Protein AF-A0A4R5M5H3-F1 (afdb_monomer)

pLDDT: mean 89.68, std 11.9, range [37.88, 98.69]

Nearest PDB structures (foldseek):
  1yle-assembly1_A  TM=4.299E-01  e=1.230E-03  Pseudomonas aeruginosa
  7ak8-assembly1_B  TM=5.454E-01  e=2.009E-02  Salmonella enterica subsp. enterica serovar Typhimurium
  3ryo-assembly2_G  TM=5.409E-01  e=3.301E-02  Mycobacterium tuberculosis
  8k0d-assembly1_A  TM=4.351E-01  e=3.693E+00  Henipavirus nipahense

Foldseek 3Di:
DACFDFPQAFQWFWFADPPDRDTDIFGKDKGFDDPVQLVLCVVQFLVCLQVQAFFDDPVDDLPDPDDPPDDLLRFDPCNVPRSNVVVVVLVVQCVVCVVDDSQQGKTKMFMFTDDPVDTHTFKIWIKRLFAQALQPLDRGTHIETEDIDGGRQVSCVVVVHTDTPCRRLSRLLVSQSVNCVPPVFRKYKYFARCRSGNVSVCCCCPVQVWDFAQDRNDASDPPGDDDGRRMTIDGRVSRVVSNVVRNVRSDDPPD

Secondary structure (DSSP, 8-state):
----S-SS---EEEEE-SSSS-EEEEEEEEEEPPHHHHH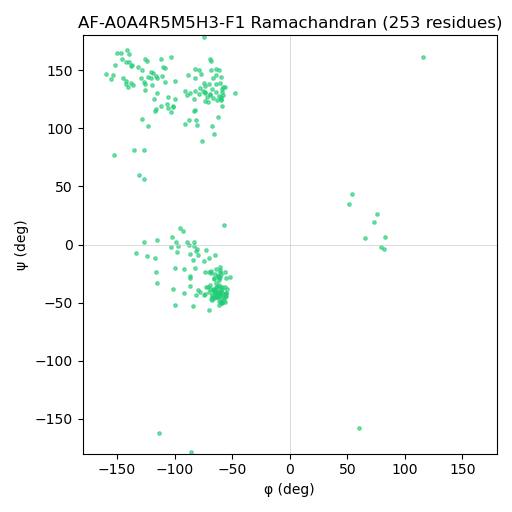HIIIIIHHHHHHH-BPPPTTS-TT-S--TT--GGGB-TTTT--HHHHHHHHHHHHHT-TT--GGGS-EEEEEEE--TT--EEEEEEEEEEEEEPSSSSSS-EEEEEEEEEE--HHHHHHTT---BS-HHHHHHHHHHHHHHHHHS---EEEE--GGGHHHHHHIIIIIS-PEEESS--S-SBTTBPPPTTSEEEE-HHHHHHHHHTTGGGTS----

Sequence (255 aa):
MLLNKLKRPLKSLPSYGSQDSRTGSCLINIRQMASADVRYWNRHVQPLIKALYDEWPASVPVDWLHPAGIDLGAIRADVGWDWERIFLLAKCHNYLRPLSSAREQAHAWCLELSSTSGGIPIGLLTAVPAYGSPVQGDRSKMGFVWYLADAPAEFYVTMRLDPVAGVARALIDTAIQMRLDLDNDASVFLHADPKGGRKLIEFYGERCGMTRIRNPKRYISPCRRPMPGEYFYMDDQAGRRFCATHDDRRLVWES

Organism: NCBI:txid2528715

Solvent-accessible surface area (backbone atoms only — not comparable to full-atom values): 14072 Å² total; per-residue (Å²): 122,79,87,75,68,69,93,81,50,59,37,44,38,47,22,45,51,94,84,51,97,55,72,45,73,40,53,36,45,71,42,66,55,48,77,66,54,33,52,48,37,60,69,64,45,47,54,52,41,55,73,69,34,41,58,38,58,90,89,53,68,52,85,56,92,75,63,85,94,64,61,72,85,38,40,32,54,66,46,83,64,53,53,60,58,54,52,47,50,37,51,48,56,34,65,78,37,77,87,53,52,66,46,54,29,52,47,46,36,28,34,21,40,64,49,97,92,50,68,45,78,42,28,44,34,34,31,21,35,41,32,66,35,22,76,79,65,57,88,53,59,27,15,34,45,75,46,74,49,49,62,56,71,66,51,26,59,75,69,74,44,63,44,69,50,61,49,60,58,51,50,52,40,50,48,30,50,52,13,35,75,70,69,74,40,23,27,31,32,36,67,49,56,68,34,22,29,48,60,43,54,48,44,42,36,69,74,59,62,26,50,70,37,61,76,62,67,39,58,59,43,100,89,38,76,67,59,64,61,34,29,36,33,30,52,43,69,53,30,49,55,50,46,56,79,47,50,83,29,44,57,80,82,88,124

Mean predicted aligned error: 5.23 Å

Radius of gyration: 17.9 Å; Cα contacts (8 Å, |Δi|>4): 475; chains: 1; bounding box: 50×53×42 Å

Structure (mmCIF, N/CA/C/O backbone):
data_AF-A0A4R5M5H3-F1
#
_entry.id   AF-A0A4R5M5H3-F1
#
loop_
_atom_site.group_PDB
_atom_site.id
_atom_site.type_symbol
_atom_site.label_atom_id
_atom_site.label_alt_id
_atom_site.label_comp_id
_atom_site.label_asym_id
_atom_site.label_entity_id
_atom_site.label_seq_id
_atom_site.pdbx_PDB_ins_code
_atom_site.Cartn_x
_atom_site.Cartn_y
_atom_site.Cartn_z
_atom_site.occupancy
_atom_site.B_iso_or_equiv
_atom_site.auth_seq_id
_atom_site.auth_comp_id
_atom_site.auth_asym_id
_atom_site.auth_atom_id
_atom_site.pdbx_PDB_model_num
ATOM 1 N N . MET A 1 1 ? -19.306 12.046 7.976 1.00 51.03 1 MET A N 1
ATOM 2 C CA . MET A 1 1 ? -18.343 12.854 7.200 1.00 51.03 1 MET A CA 1
ATOM 3 C C . MET A 1 1 ? -17.393 11.883 6.516 1.00 51.03 1 MET A C 1
ATOM 5 O O . MET A 1 1 ? -16.808 11.068 7.217 1.00 51.03 1 MET A O 1
ATOM 9 N N . LEU A 1 2 ? -17.333 11.870 5.182 1.00 62.19 2 LEU A N 1
ATOM 10 C CA . LEU A 1 2 ? -16.384 11.023 4.450 1.00 62.19 2 LEU A CA 1
ATOM 11 C C . LEU A 1 2 ? -14.978 11.617 4.594 1.00 62.19 2 LEU A C 1
ATOM 13 O O . LEU A 1 2 ? -14.813 12.837 4.523 1.00 62.19 2 LEU A O 1
ATOM 17 N N . LEU A 1 3 ? -13.980 10.768 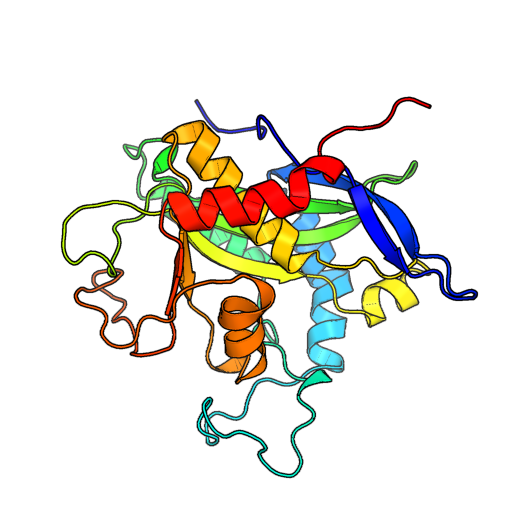4.842 1.00 78.62 3 LEU A N 1
ATOM 18 C CA . LEU A 1 3 ? -12.590 11.202 4.937 1.00 78.62 3 LEU A CA 1
ATOM 19 C C . LEU A 1 3 ? -12.056 11.465 3.525 1.00 78.62 3 LEU A C 1
ATOM 21 O O . LEU A 1 3 ? -11.516 10.584 2.866 1.00 78.62 3 LEU A O 1
ATOM 25 N N . ASN A 1 4 ? -12.224 12.697 3.056 1.00 83.81 4 ASN A N 1
ATOM 26 C CA . ASN A 1 4 ? -11.842 13.074 1.694 1.00 83.81 4 ASN A CA 1
ATOM 27 C C . ASN A 1 4 ? -10.355 13.449 1.569 1.00 83.81 4 ASN A C 1
ATOM 29 O O . ASN A 1 4 ? -9.841 13.571 0.459 1.00 83.81 4 ASN A O 1
ATOM 33 N N . LYS A 1 5 ? -9.662 13.655 2.697 1.00 92.00 5 LYS A N 1
ATOM 34 C CA . LYS A 1 5 ? -8.256 14.070 2.757 1.00 92.00 5 LYS A CA 1
ATOM 35 C C . LYS A 1 5 ? -7.631 13.637 4.084 1.00 92.00 5 LYS A C 1
ATOM 37 O O . LYS A 1 5 ? -8.291 13.724 5.115 1.00 92.00 5 LYS A O 1
ATOM 42 N N . LEU A 1 6 ? -6.367 13.219 4.046 1.00 94.19 6 LEU A N 1
ATOM 43 C CA . LEU A 1 6 ? -5.565 12.962 5.247 1.00 94.19 6 LEU A CA 1
ATOM 44 C C . LEU A 1 6 ? -5.081 14.273 5.881 1.00 94.19 6 LEU A C 1
ATOM 46 O O . LEU A 1 6 ? -4.759 15.223 5.161 1.00 94.19 6 LEU A O 1
ATOM 50 N N . LYS A 1 7 ? -4.956 14.322 7.211 1.00 94.94 7 LYS A N 1
ATOM 51 C CA . LYS A 1 7 ? -4.405 15.493 7.919 1.00 94.94 7 LYS A CA 1
ATOM 52 C C . LYS A 1 7 ? -2.893 15.617 7.734 1.00 94.94 7 LYS A C 1
ATOM 54 O O . LYS A 1 7 ? -2.390 16.728 7.596 1.00 94.94 7 LYS A O 1
ATOM 59 N N . ARG A 1 8 ? -2.172 14.490 7.700 1.00 95.06 8 ARG A N 1
ATOM 60 C CA . ARG A 1 8 ? -0.700 14.439 7.592 1.00 95.06 8 ARG A CA 1
ATOM 61 C C . ARG A 1 8 ? -0.212 13.555 6.424 1.00 95.06 8 ARG A C 1
ATOM 63 O O . ARG A 1 8 ? 0.542 12.611 6.656 1.00 95.06 8 ARG A O 1
ATOM 70 N N . PRO A 1 9 ? -0.622 13.808 5.165 1.00 96.12 9 PRO A N 1
ATOM 71 C CA . PRO A 1 9 ? -0.183 12.997 4.030 1.00 96.12 9 PRO A CA 1
ATOM 72 C C . PRO A 1 9 ? 1.311 13.195 3.755 1.00 96.12 9 PRO A C 1
ATOM 74 O O . PRO A 1 9 ? 1.845 14.286 3.965 1.00 96.12 9 PRO A O 1
ATOM 77 N N . LEU A 1 10 ? 1.967 12.161 3.226 1.00 96.44 10 LEU A N 1
ATOM 78 C CA . LEU A 1 10 ? 3.296 12.311 2.634 1.00 96.44 10 LEU A CA 1
ATOM 79 C C . LEU A 1 10 ? 3.234 13.231 1.414 1.00 96.44 10 LEU A C 1
ATOM 81 O O . LEU A 1 10 ? 2.237 13.252 0.688 1.00 96.44 10 LEU A O 1
ATOM 85 N N . LYS A 1 11 ? 4.303 14.003 1.218 1.00 96.06 11 LYS A N 1
ATOM 86 C CA . LYS A 1 11 ? 4.440 14.991 0.140 1.00 96.06 11 LYS A CA 1
ATOM 87 C C . LYS A 1 11 ? 5.555 14.653 -0.832 1.00 96.06 11 LYS A C 1
ATOM 89 O O . LYS A 1 11 ? 5.499 15.080 -1.982 1.00 96.06 11 LYS A O 1
ATOM 94 N N . SER A 1 12 ? 6.533 13.868 -0.396 1.00 96.12 12 SER A N 1
ATOM 95 C CA . SER A 1 12 ? 7.627 13.426 -1.247 1.00 96.12 12 SER A CA 1
ATOM 96 C C . SER A 1 12 ? 8.052 11.989 -0.962 1.00 96.12 12 SER A C 1
ATOM 98 O O . SER A 1 12 ? 7.837 11.448 0.127 1.00 96.12 12 SER A O 1
ATOM 100 N N . LEU A 1 13 ? 8.669 11.361 -1.961 1.00 95.94 13 LEU A N 1
ATOM 101 C CA . LEU A 1 13 ? 9.354 10.077 -1.830 1.00 95.94 13 LEU A CA 1
ATOM 102 C C . LEU A 1 13 ? 10.746 10.144 -2.462 1.00 95.94 13 LEU A C 1
ATOM 104 O O . LEU A 1 13 ? 10.951 10.932 -3.386 1.00 95.94 13 LEU A O 1
ATOM 108 N N . PRO A 1 14 ? 11.707 9.328 -1.993 1.00 94.38 14 PRO A N 1
ATOM 109 C CA . PRO A 1 14 ? 13.007 9.228 -2.638 1.00 94.38 14 PRO A CA 1
ATOM 110 C C . PRO A 1 14 ? 12.851 8.740 -4.077 1.00 94.38 14 PRO A C 1
ATOM 112 O O . PRO A 1 14 ? 12.080 7.813 -4.336 1.00 94.38 14 PRO A O 1
ATOM 115 N N . SER A 1 15 ? 13.611 9.336 -4.984 1.00 93.38 15 SER A N 1
ATOM 116 C CA . SER A 1 15 ? 13.770 8.870 -6.358 1.00 93.38 15 SER A CA 1
ATOM 117 C C . SER A 1 15 ? 15.233 8.530 -6.627 1.00 93.38 15 SER A C 1
ATOM 119 O O . SER A 1 15 ? 16.145 9.130 -6.050 1.00 93.38 15 SER A O 1
ATOM 121 N N . TYR A 1 16 ? 15.466 7.544 -7.487 1.00 86.88 16 TYR A N 1
ATOM 122 C CA . TYR A 1 16 ? 16.808 7.171 -7.929 1.00 86.88 16 TYR A CA 1
ATOM 123 C C . TYR A 1 16 ? 17.006 7.660 -9.361 1.00 86.88 16 TYR A C 1
ATOM 125 O O . TYR A 1 16 ? 16.275 7.236 -10.250 1.00 86.88 16 TYR A O 1
ATOM 133 N N . GLY A 1 17 ? 17.968 8.559 -9.581 1.00 74.69 17 GLY A N 1
ATOM 134 C CA . GLY A 1 17 ? 18.296 9.032 -10.924 1.00 74.69 17 GLY A CA 1
ATOM 135 C C . GLY A 1 17 ? 18.885 7.913 -11.786 1.00 74.69 17 GLY A C 1
ATOM 136 O O . GLY A 1 17 ? 19.651 7.081 -11.302 1.00 74.69 17 GLY A O 1
ATOM 137 N N . SER A 1 18 ? 18.546 7.906 -13.075 1.00 59.81 18 SER A N 1
ATOM 138 C CA . SER A 1 18 ? 19.020 6.892 -14.032 1.00 59.81 18 SER A CA 1
ATOM 139 C C . SER A 1 18 ? 20.514 6.972 -14.391 1.00 59.81 18 SER A C 1
ATOM 141 O O . SER A 1 18 ? 21.024 6.028 -14.993 1.00 59.81 18 SER A O 1
ATOM 143 N N . GLN A 1 19 ? 21.229 8.051 -14.036 1.00 53.53 19 GLN A N 1
ATOM 144 C CA . GLN A 1 19 ? 22.589 8.291 -14.548 1.00 53.53 19 GLN A CA 1
ATOM 145 C C . GLN A 1 19 ? 23.674 8.704 -13.548 1.00 53.53 19 GLN A C 1
ATOM 147 O O . GLN A 1 19 ? 24.833 8.710 -13.934 1.00 53.53 19 GLN A O 1
ATOM 152 N N . ASP A 1 20 ? 23.366 8.984 -12.286 1.00 48.81 20 ASP A N 1
ATOM 153 C CA . ASP A 1 20 ? 24.390 9.260 -11.274 1.00 48.81 20 ASP A CA 1
ATOM 154 C C . ASP A 1 20 ? 23.792 9.039 -9.886 1.00 48.81 20 ASP A C 1
ATOM 156 O O . ASP A 1 20 ? 22.613 9.298 -9.658 1.00 48.81 20 ASP A O 1
ATOM 160 N N . SER A 1 21 ? 24.612 8.578 -8.948 1.00 52.97 21 SER A N 1
ATOM 161 C CA . SER A 1 21 ? 24.313 8.151 -7.570 1.00 52.97 21 SER A CA 1
ATOM 162 C C . SER A 1 21 ? 23.634 9.180 -6.641 1.00 52.97 21 SER A C 1
ATOM 164 O O . SER A 1 21 ? 23.610 8.999 -5.422 1.00 52.97 21 SER A O 1
ATOM 166 N N . ARG A 1 22 ? 23.050 10.259 -7.172 1.00 54.59 22 ARG A N 1
ATOM 167 C CA . ARG A 1 22 ? 22.245 11.214 -6.409 1.00 54.59 22 ARG A CA 1
ATOM 168 C C . ARG A 1 22 ? 20.828 10.675 -6.224 1.00 54.59 22 ARG A C 1
ATOM 170 O O . ARG A 1 22 ? 20.009 10.676 -7.138 1.00 54.59 22 ARG A O 1
ATOM 177 N N . THR A 1 23 ? 20.529 10.257 -4.998 1.00 70.50 23 THR A N 1
ATOM 178 C CA . THR A 1 23 ? 19.155 10.101 -4.510 1.00 70.50 23 THR A CA 1
ATOM 179 C C . THR A 1 23 ? 18.459 11.458 -4.524 1.00 70.50 23 THR A C 1
ATOM 181 O O . THR A 1 23 ? 18.804 12.340 -3.735 1.00 70.50 23 THR A O 1
ATOM 184 N N . GLY A 1 24 ? 17.503 11.624 -5.434 1.00 86.62 24 GLY A N 1
ATOM 185 C CA . GLY A 1 24 ? 16.608 12.772 -5.473 1.00 86.62 24 GLY A CA 1
ATOM 186 C C . GLY A 1 24 ? 15.391 12.571 -4.571 1.00 86.62 24 GLY A C 1
ATOM 187 O O . GLY A 1 24 ? 15.229 11.543 -3.907 1.00 86.62 24 GLY A O 1
ATOM 188 N N . SER A 1 25 ? 14.504 13.562 -4.562 1.00 91.12 25 SER A N 1
ATOM 189 C CA . SER A 1 25 ? 13.135 13.384 -4.085 1.00 91.12 25 SER A CA 1
ATOM 190 C C . SER A 1 25 ? 12.162 13.773 -5.190 1.00 91.12 25 SER A C 1
ATOM 192 O O . SER A 1 25 ? 12.419 14.688 -5.970 1.00 91.12 25 SER A O 1
ATOM 194 N N . CYS A 1 26 ? 11.049 13.056 -5.272 1.00 92.75 26 CYS A N 1
ATOM 195 C CA . CYS A 1 26 ? 9.940 13.374 -6.158 1.00 92.75 26 CYS A CA 1
ATOM 196 C C . CYS A 1 26 ? 8.746 13.827 -5.324 1.00 92.75 26 CYS A C 1
ATOM 198 O O . CYS A 1 26 ? 8.520 13.324 -4.218 1.00 92.75 26 CYS A O 1
ATOM 200 N N . LEU A 1 27 ? 7.980 14.778 -5.852 1.00 95.31 27 LEU A N 1
ATOM 201 C CA . LEU A 1 27 ? 6.724 15.189 -5.242 1.00 95.31 27 LEU A CA 1
ATOM 202 C C . LEU A 1 27 ? 5.645 14.158 -5.556 1.00 95.31 27 LEU A C 1
ATOM 204 O O . LEU A 1 27 ? 5.486 13.726 -6.699 1.00 95.31 27 LEU A O 1
ATOM 208 N N . ILE A 1 28 ? 4.882 13.805 -4.531 1.00 96.38 28 ILE A N 1
ATOM 209 C CA . ILE A 1 28 ? 3.758 12.885 -4.643 1.00 96.38 28 ILE A CA 1
ATOM 210 C C . ILE A 1 28 ? 2.484 13.537 -4.125 1.00 96.38 28 ILE A C 1
ATOM 212 O O . ILE A 1 28 ? 2.513 14.459 -3.304 1.00 96.38 28 ILE A O 1
ATOM 216 N N . ASN A 1 29 ? 1.352 13.016 -4.571 1.00 96.12 29 ASN A N 1
ATOM 217 C CA . ASN A 1 29 ? 0.051 13.352 -4.028 1.00 96.12 29 ASN A CA 1
ATOM 218 C C . ASN A 1 29 ? -0.678 12.076 -3.599 1.00 96.12 29 ASN A C 1
ATOM 220 O O . ASN A 1 29 ? -0.635 11.054 -4.279 1.00 96.12 29 ASN A O 1
ATOM 224 N N . ILE A 1 30 ? -1.340 12.139 -2.444 1.00 96.81 30 ILE A N 1
ATOM 225 C CA . ILE A 1 30 ? -2.153 11.046 -1.910 1.00 96.81 30 ILE A CA 1
ATOM 226 C C . ILE A 1 30 ? -3.587 11.543 -1.851 1.00 96.81 30 ILE A C 1
ATOM 228 O O . ILE A 1 30 ? -3.903 12.489 -1.122 1.00 96.81 30 ILE A O 1
ATOM 232 N N . ARG A 1 31 ? -4.461 10.898 -2.617 1.00 96.06 31 ARG A N 1
ATOM 233 C CA . ARG A 1 31 ? -5.866 11.287 -2.742 1.00 96.06 31 ARG A CA 1
ATOM 234 C C . ARG A 1 31 ? -6.773 10.072 -2.818 1.00 96.06 31 ARG A C 1
ATOM 236 O O . ARG A 1 31 ? -6.315 8.951 -3.025 1.00 96.06 31 ARG A O 1
ATOM 243 N N . GLN A 1 32 ? -8.072 10.303 -2.663 1.00 96.62 32 GLN A N 1
ATOM 244 C CA . GLN A 1 32 ? -9.064 9.262 -2.904 1.00 96.62 32 GLN A CA 1
ATOM 245 C C . GLN A 1 32 ? -8.934 8.739 -4.340 1.00 96.62 32 GLN A C 1
ATOM 247 O O . GLN A 1 32 ? -8.774 9.508 -5.295 1.00 96.62 32 GLN A O 1
ATOM 252 N N . MET A 1 33 ? -8.977 7.418 -4.463 1.00 97.25 33 MET A N 1
ATOM 253 C CA . MET A 1 33 ? -8.893 6.708 -5.728 1.00 97.25 33 MET A CA 1
ATOM 254 C C . MET A 1 33 ? -10.166 6.954 -6.540 1.00 97.25 33 MET A C 1
ATOM 256 O O . MET A 1 33 ? -11.287 6.780 -6.056 1.00 97.25 33 MET A O 1
ATOM 260 N N . ALA A 1 34 ? -9.992 7.340 -7.795 1.00 96.38 34 ALA A N 1
ATOM 261 C CA . ALA A 1 34 ? -11.051 7.528 -8.767 1.00 96.38 34 ALA A CA 1
ATOM 262 C C . ALA A 1 34 ? -11.101 6.355 -9.755 1.00 96.38 34 ALA A C 1
ATOM 264 O O . ALA A 1 34 ? -10.120 5.646 -9.974 1.00 96.38 34 ALA A O 1
ATOM 265 N N . SER A 1 35 ? -12.232 6.197 -10.451 1.00 9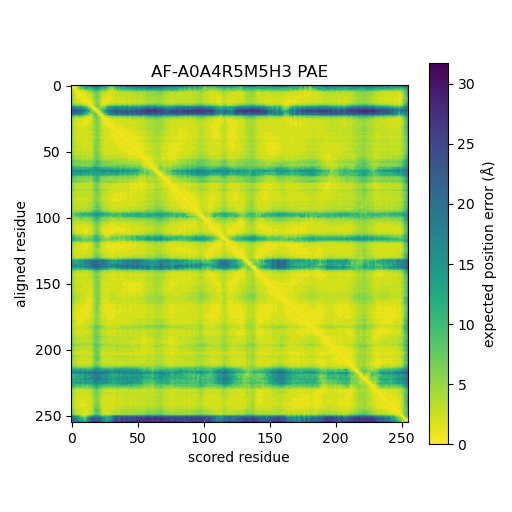7.31 35 SER A N 1
ATOM 266 C CA . SER A 1 35 ? -12.360 5.171 -11.498 1.00 97.31 35 SER A CA 1
ATOM 267 C C . SER A 1 35 ? -11.352 5.352 -12.648 1.00 97.31 35 SER A C 1
ATOM 269 O O . SER A 1 35 ? -11.060 4.402 -13.366 1.00 97.31 35 SER A O 1
ATOM 271 N N . ALA A 1 36 ? -10.838 6.568 -12.861 1.00 97.38 36 ALA A N 1
ATOM 272 C CA . ALA A 1 36 ? -9.798 6.822 -13.855 1.00 97.38 36 ALA A CA 1
ATOM 273 C C . ALA A 1 36 ? -8.447 6.206 -13.454 1.00 97.38 36 ALA A C 1
ATOM 275 O O . ALA A 1 36 ? -7.754 5.696 -14.329 1.00 97.38 36 ALA A O 1
ATOM 276 N N . ASP A 1 37 ? -8.123 6.174 -12.156 1.00 97.81 37 ASP A N 1
ATOM 277 C CA . ASP A 1 37 ? -6.860 5.625 -11.645 1.00 97.81 37 ASP A CA 1
ATOM 278 C C . ASP A 1 37 ? -6.798 4.112 -11.852 1.00 97.81 37 ASP A C 1
ATOM 280 O O . ASP A 1 37 ? -5.813 3.591 -12.365 1.00 97.81 37 ASP A O 1
ATOM 284 N N . VAL A 1 38 ? -7.886 3.405 -11.529 1.00 97.62 38 VAL A N 1
ATOM 285 C CA . VAL A 1 38 ? -7.958 1.945 -11.712 1.00 97.62 38 VAL A CA 1
ATOM 286 C C . VAL A 1 38 ? -7.931 1.552 -13.185 1.00 97.62 38 VAL A C 1
ATOM 288 O O . VAL A 1 38 ? -7.252 0.596 -13.544 1.00 97.62 38 VAL A O 1
ATOM 291 N N . ARG A 1 39 ? -8.590 2.325 -14.061 1.00 97.94 39 ARG A N 1
ATOM 292 C CA . ARG A 1 39 ? -8.518 2.110 -15.514 1.00 97.94 39 ARG A CA 1
ATOM 293 C C . ARG A 1 39 ? -7.119 2.373 -16.052 1.00 97.94 39 ARG A C 1
ATOM 295 O O . ARG A 1 39 ? -6.654 1.633 -16.914 1.00 97.94 39 ARG A O 1
ATOM 302 N N . TYR A 1 40 ? -6.457 3.421 -15.561 1.00 97.62 40 TYR A N 1
ATOM 303 C CA . TYR A 1 40 ? -5.069 3.706 -15.909 1.00 97.62 40 TYR A CA 1
ATOM 304 C C . TYR A 1 40 ? -4.172 2.534 -15.499 1.00 97.62 40 TYR A C 1
ATOM 306 O O . TYR A 1 40 ? -3.445 1.996 -16.332 1.00 97.62 40 TYR A O 1
ATOM 314 N N . TRP A 1 41 ? -4.291 2.072 -14.253 1.00 98.12 41 TRP A N 1
ATOM 315 C 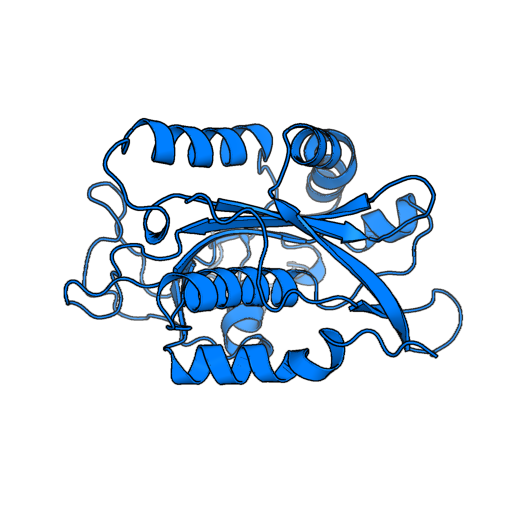CA . TRP A 1 41 ? -3.517 0.949 -13.734 1.00 98.12 41 TRP A CA 1
ATOM 316 C C . TRP A 1 41 ? -3.739 -0.334 -14.535 1.00 98.12 41 TRP A C 1
ATOM 318 O O . TRP A 1 41 ? -2.778 -0.949 -14.994 1.00 98.12 41 TRP A O 1
ATOM 328 N N . ASN A 1 42 ? -4.997 -0.709 -14.776 1.00 97.12 42 ASN A N 1
ATOM 329 C CA . ASN A 1 42 ? -5.348 -1.899 -15.550 1.00 97.12 42 ASN A CA 1
ATOM 330 C C . ASN A 1 42 ? -4.844 -1.835 -17.003 1.00 97.12 42 ASN A C 1
ATOM 332 O O . ASN A 1 42 ? -4.567 -2.878 -17.593 1.00 97.12 42 ASN A O 1
ATOM 336 N N . ARG A 1 43 ? -4.711 -0.634 -17.582 1.00 97.38 43 ARG A N 1
ATOM 337 C CA . ARG A 1 43 ? -4.235 -0.443 -18.959 1.00 97.38 43 ARG A CA 1
ATOM 338 C C . ARG A 1 43 ? -2.713 -0.365 -19.076 1.00 97.38 43 ARG A C 1
ATOM 340 O O . ARG A 1 43 ? -2.179 -0.823 -20.079 1.00 97.38 43 ARG A O 1
ATOM 347 N N . HIS A 1 44 ? -2.030 0.231 -18.102 1.00 97.50 44 HIS A N 1
ATOM 348 C CA . HIS A 1 44 ? -0.610 0.584 -18.231 1.00 97.50 44 HIS A CA 1
ATOM 349 C C . HIS A 1 44 ? 0.309 -0.171 -17.268 1.00 97.50 44 HIS A C 1
ATOM 351 O O . HIS A 1 44 ? 1.437 -0.481 -17.635 1.00 97.50 44 HIS A O 1
ATOM 357 N N . VAL A 1 45 ? -0.156 -0.491 -16.060 1.00 98.25 45 VAL A N 1
ATOM 358 C CA . VAL A 1 45 ? 0.674 -1.103 -15.009 1.00 98.25 45 VAL A CA 1
ATOM 359 C C . VAL A 1 45 ? 0.447 -2.611 -14.936 1.00 98.25 45 VAL A C 1
ATOM 361 O O . VAL A 1 45 ? 1.390 -3.393 -15.029 1.00 98.25 45 VAL A O 1
ATOM 364 N N . GLN A 1 46 ? -0.810 -3.044 -14.826 1.00 98.19 46 GLN A N 1
ATOM 365 C CA . GLN A 1 46 ? -1.153 -4.458 -14.678 1.00 98.19 46 GLN A CA 1
ATOM 366 C C . GLN A 1 46 ? -0.658 -5.345 -15.838 1.00 98.19 46 GLN A C 1
ATOM 368 O O . GLN A 1 46 ? -0.255 -6.477 -15.560 1.00 98.19 46 GLN A O 1
ATOM 373 N N . PRO A 1 47 ? -0.648 -4.898 -17.114 1.00 98.12 47 PRO A N 1
ATOM 374 C CA . PRO A 1 47 ? -0.082 -5.693 -18.201 1.00 98.12 47 PRO A CA 1
ATOM 375 C C . PRO A 1 47 ? 1.423 -5.927 -18.049 1.00 98.12 47 PRO A C 1
ATOM 377 O O . PRO A 1 47 ? 1.876 -7.031 -18.327 1.00 98.12 47 PRO A O 1
ATOM 380 N N . LEU A 1 48 ? 2.177 -4.939 -17.550 1.00 98.06 48 LEU A N 1
ATOM 381 C CA . LEU A 1 48 ? 3.606 -5.102 -17.258 1.00 98.06 48 LEU A CA 1
ATOM 382 C C . LEU A 1 48 ? 3.815 -6.126 -16.140 1.00 98.06 48 LEU A C 1
ATOM 384 O O . LEU A 1 48 ? 4.623 -7.034 -16.296 1.00 98.06 48 LEU A O 1
ATOM 388 N N . ILE A 1 49 ? 3.032 -6.035 -15.057 1.00 98.19 49 ILE A N 1
ATOM 389 C CA . ILE A 1 49 ? 3.081 -7.013 -13.959 1.00 98.19 49 ILE A CA 1
ATOM 390 C C . ILE A 1 49 ? 2.813 -8.427 -14.493 1.00 98.19 49 ILE A C 1
ATOM 392 O O . ILE A 1 49 ? 3.578 -9.339 -14.218 1.00 98.19 49 ILE A O 1
ATOM 396 N N . LYS A 1 50 ? 1.765 -8.606 -15.305 1.00 97.75 50 LYS A N 1
ATOM 397 C CA . LYS A 1 50 ? 1.406 -9.914 -15.881 1.00 97.75 50 LYS A CA 1
ATOM 398 C C . LYS A 1 50 ? 2.441 -10.467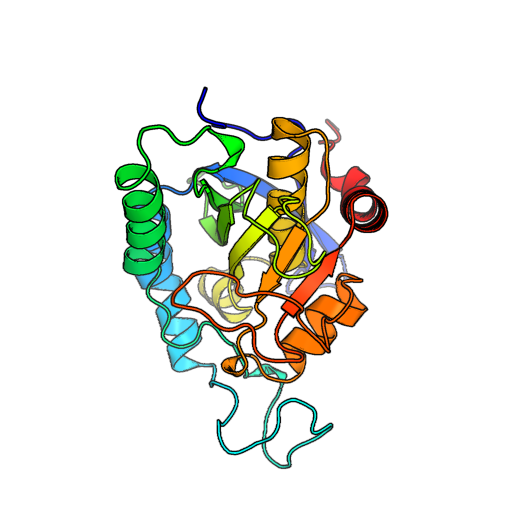 -16.862 1.00 97.75 50 LYS A C 1
ATOM 400 O O . LYS A 1 50 ? 2.493 -11.675 -17.040 1.00 97.75 50 LYS A O 1
ATOM 405 N N . ALA A 1 51 ? 3.179 -9.601 -17.551 1.00 97.69 51 ALA A N 1
ATOM 406 C CA . ALA A 1 51 ? 4.143 -10.013 -18.565 1.00 97.69 51 ALA A CA 1
ATOM 407 C C . ALA A 1 51 ? 5.524 -10.345 -17.984 1.00 97.69 51 ALA A C 1
ATOM 409 O O . ALA A 1 51 ? 6.260 -11.108 -18.601 1.00 97.69 51 ALA A O 1
ATOM 410 N N . LEU A 1 52 ? 5.887 -9.738 -16.850 1.00 97.31 52 LEU A N 1
ATOM 411 C CA . LEU A 1 52 ? 7.259 -9.752 -16.328 1.00 97.31 52 LEU A CA 1
ATOM 412 C C . LEU A 1 52 ? 7.409 -10.444 -14.971 1.00 97.31 52 LEU A C 1
ATOM 414 O O . LEU A 1 52 ? 8.535 -10.661 -14.535 1.00 97.31 52 LEU A O 1
ATOM 418 N N . TYR A 1 53 ? 6.304 -10.746 -14.292 1.00 97.62 53 TYR A N 1
ATOM 419 C CA . TYR A 1 53 ? 6.320 -11.294 -12.942 1.00 97.62 53 TYR A CA 1
ATOM 420 C C . TYR A 1 53 ? 5.462 -12.550 -12.841 1.00 97.62 53 TYR A C 1
ATOM 422 O O . TYR A 1 53 ? 4.424 -12.671 -13.494 1.00 97.62 53 TYR A O 1
ATOM 430 N N . ASP A 1 54 ? 5.873 -13.427 -11.934 1.00 96.62 54 ASP A N 1
ATOM 431 C CA . ASP A 1 54 ? 5.203 -14.675 -11.608 1.00 96.62 54 ASP A CA 1
ATOM 432 C C . ASP A 1 54 ? 4.601 -14.638 -10.196 1.00 96.62 54 ASP A C 1
ATOM 434 O O . ASP A 1 54 ? 4.990 -13.855 -9.320 1.00 96.62 54 ASP A O 1
ATOM 438 N N . GLU A 1 55 ? 3.631 -15.520 -9.963 1.00 96.12 55 GLU A N 1
ATOM 439 C CA . GLU A 1 55 ? 3.156 -15.832 -8.617 1.00 96.12 55 GLU A CA 1
ATOM 440 C C . GLU A 1 55 ? 4.083 -16.860 -7.960 1.00 96.12 55 GLU A C 1
ATOM 442 O O . GLU A 1 55 ? 4.653 -17.733 -8.617 1.00 96.12 55 GLU A O 1
ATOM 447 N N . TRP A 1 56 ? 4.186 -16.812 -6.634 1.00 94.25 56 TRP A N 1
ATOM 448 C CA . TRP A 1 56 ? 4.853 -17.857 -5.871 1.00 94.25 56 TRP A CA 1
ATOM 449 C C . TRP A 1 56 ? 4.187 -19.220 -6.132 1.00 94.25 56 TRP A C 1
ATOM 451 O O . TRP A 1 56 ? 2.966 -19.338 -5.964 1.00 94.25 56 TRP A O 1
ATOM 461 N N . PRO A 1 57 ? 4.951 -20.267 -6.495 1.00 92.56 57 PRO A N 1
ATOM 462 C CA . PRO A 1 57 ? 4.369 -21.564 -6.805 1.00 92.56 57 PRO A CA 1
ATOM 463 C C . PRO A 1 57 ? 3.635 -22.159 -5.601 1.00 92.56 57 PRO A C 1
ATOM 465 O O . PRO A 1 57 ? 4.210 -22.327 -4.525 1.00 92.56 57 PRO A O 1
ATOM 468 N N . ALA A 1 58 ? 2.378 -22.562 -5.795 1.00 89.88 58 ALA A N 1
ATOM 469 C CA . ALA A 1 58 ? 1.547 -23.127 -4.727 1.00 89.88 58 ALA A CA 1
ATOM 470 C C . ALA A 1 58 ? 2.121 -24.420 -4.111 1.00 89.88 58 ALA A C 1
ATOM 472 O O . ALA A 1 58 ? 1.786 -24.774 -2.983 1.00 89.88 58 ALA A O 1
ATOM 473 N N . SER A 1 59 ? 2.988 -25.128 -4.841 1.00 89.12 59 SER A N 1
ATOM 474 C CA . SER A 1 59 ? 3.665 -26.345 -4.381 1.00 89.12 59 SER A CA 1
ATOM 475 C C . SER A 1 59 ? 4.871 -26.084 -3.474 1.00 89.12 59 SER A C 1
ATOM 477 O O . SER A 1 59 ? 5.430 -27.031 -2.925 1.00 89.12 59 SER A O 1
ATOM 479 N N . VAL A 1 60 ? 5.308 -24.830 -3.334 1.00 86.94 60 VAL A N 1
ATOM 480 C CA . VAL A 1 60 ? 6.515 -24.459 -2.591 1.00 86.94 60 VAL A CA 1
ATOM 481 C C . VAL A 1 60 ? 6.104 -23.792 -1.275 1.00 86.94 60 VAL A C 1
ATOM 483 O O . VAL A 1 60 ? 5.440 -22.755 -1.299 1.00 86.94 60 VAL A O 1
ATOM 486 N N . PRO A 1 61 ? 6.499 -24.325 -0.104 1.00 86.94 61 PRO A N 1
ATOM 487 C CA . PRO A 1 61 ? 6.219 -23.672 1.171 1.00 86.94 61 PRO A CA 1
ATOM 488 C C . PRO A 1 61 ? 6.823 -22.265 1.235 1.00 86.94 61 PRO A C 1
ATOM 490 O O . PRO A 1 61 ? 8.008 -22.080 0.964 1.00 86.94 61 PRO A O 1
ATOM 493 N N . VAL A 1 62 ? 6.023 -21.278 1.646 1.00 84.00 62 VAL A N 1
ATOM 494 C CA . VAL A 1 62 ? 6.424 -19.857 1.691 1.00 84.00 62 VAL A CA 1
ATOM 495 C C . VAL A 1 62 ? 7.617 -19.608 2.631 1.00 84.00 62 VAL A C 1
ATOM 497 O O . VAL A 1 62 ? 8.410 -18.697 2.408 1.00 84.00 62 VAL A O 1
ATOM 500 N N . ASP A 1 63 ? 7.786 -20.432 3.668 1.00 80.12 63 ASP A N 1
ATOM 501 C CA . ASP A 1 63 ? 8.884 -20.295 4.633 1.00 80.12 63 ASP A CA 1
ATOM 502 C C . ASP A 1 63 ? 10.224 -20.884 4.135 1.00 80.12 63 ASP A C 1
ATOM 504 O O . ASP A 1 63 ? 11.247 -20.744 4.812 1.00 80.12 63 ASP A O 1
ATOM 508 N N . TRP A 1 64 ? 10.260 -21.520 2.956 1.00 80.56 64 TRP A N 1
ATOM 509 C CA . TRP A 1 64 ? 11.489 -22.103 2.416 1.00 80.56 64 TRP A CA 1
ATOM 510 C C . TRP A 1 64 ? 12.467 -21.006 1.969 1.00 80.56 64 TRP A C 1
ATOM 512 O O . TRP A 1 64 ? 12.128 -20.148 1.158 1.00 80.56 64 TRP A O 1
ATOM 522 N N . LEU A 1 65 ? 13.685 -21.015 2.530 1.00 72.75 65 LEU A N 1
ATOM 523 C CA . LEU A 1 65 ? 14.642 -19.909 2.401 1.00 72.75 65 LEU A CA 1
ATOM 524 C C . LEU A 1 65 ? 15.096 -19.635 0.957 1.00 72.75 65 LEU A C 1
ATOM 526 O O . LEU A 1 65 ? 15.216 -18.475 0.587 1.00 72.75 65 LEU A O 1
ATOM 530 N N . HIS A 1 66 ? 15.336 -20.674 0.152 1.00 73.12 66 HIS A N 1
ATOM 531 C CA . HIS A 1 66 ? 15.879 -20.545 -1.206 1.00 73.12 66 HIS A CA 1
ATOM 532 C C . HIS A 1 66 ? 15.440 -21.723 -2.089 1.00 73.12 66 HIS A C 1
ATOM 534 O O . HIS A 1 66 ? 16.219 -22.657 -2.300 1.00 73.12 66 HIS A O 1
ATOM 540 N N . PRO A 1 67 ? 14.194 -21.741 -2.585 1.00 78.88 67 PRO A N 1
ATOM 541 C CA . PRO A 1 67 ? 13.804 -22.726 -3.585 1.00 78.88 67 PRO A CA 1
ATOM 542 C C . PRO A 1 67 ? 14.638 -22.518 -4.856 1.00 78.88 67 PRO A C 1
ATOM 544 O O . PRO A 1 67 ? 14.697 -21.419 -5.410 1.00 78.88 67 PRO A O 1
ATOM 547 N N . ALA A 1 68 ? 15.324 -23.573 -5.294 1.00 82.75 68 ALA A N 1
ATOM 548 C CA . ALA A 1 68 ? 16.158 -23.524 -6.487 1.00 82.75 68 ALA A CA 1
ATOM 549 C C . ALA A 1 68 ? 15.320 -23.136 -7.717 1.00 82.75 68 ALA A C 1
ATOM 551 O O . ALA A 1 68 ? 14.239 -23.682 -7.932 1.00 82.75 68 ALA A O 1
ATOM 552 N N . GLY A 1 69 ? 15.835 -22.204 -8.522 1.00 83.50 69 GLY A N 1
ATOM 553 C CA . GLY A 1 69 ? 15.198 -21.778 -9.771 1.00 83.50 69 GLY A CA 1
ATOM 554 C C . GLY A 1 69 ? 14.085 -20.735 -9.630 1.00 83.50 69 GLY A C 1
ATOM 555 O O . GLY A 1 69 ? 13.459 -20.420 -10.636 1.00 83.50 69 GLY A O 1
ATOM 556 N N . ILE A 1 70 ? 13.839 -20.183 -8.435 1.00 86.25 70 ILE A N 1
ATOM 557 C CA . ILE A 1 70 ? 12.890 -19.074 -8.252 1.00 86.25 70 ILE A CA 1
ATOM 558 C C . ILE A 1 70 ? 13.648 -17.754 -8.126 1.00 86.25 70 ILE A C 1
ATOM 560 O O . ILE A 1 70 ? 14.404 -17.551 -7.174 1.00 86.25 70 ILE A O 1
ATOM 564 N N . ASP A 1 71 ? 13.401 -16.832 -9.055 1.00 88.38 71 ASP A N 1
ATOM 565 C CA . ASP A 1 71 ? 13.839 -15.445 -8.921 1.00 88.38 71 ASP A CA 1
ATOM 566 C C . ASP A 1 71 ? 12.872 -14.676 -8.011 1.00 88.38 71 ASP A C 1
ATOM 568 O O . ASP A 1 71 ? 11.783 -14.272 -8.416 1.00 88.38 71 ASP A O 1
ATOM 572 N N . LEU A 1 72 ? 13.280 -14.445 -6.761 1.00 86.38 72 LEU A N 1
ATOM 573 C CA . LEU A 1 72 ? 12.493 -13.686 -5.782 1.00 86.38 72 LEU A CA 1
ATOM 574 C C . LEU A 1 72 ? 12.194 -12.246 -6.240 1.00 86.38 72 LEU A C 1
ATOM 576 O O . LEU A 1 72 ? 11.207 -11.652 -5.793 1.00 86.38 72 LEU A O 1
ATOM 580 N N . GLY A 1 73 ? 13.030 -11.671 -7.112 1.00 87.81 73 GLY A N 1
ATOM 581 C CA . GLY A 1 73 ? 12.814 -10.352 -7.702 1.00 87.81 73 GLY A CA 1
ATOM 582 C C . GLY A 1 73 ? 11.563 -10.317 -8.578 1.00 87.81 73 GLY A C 1
ATOM 583 O O . GLY A 1 73 ? 10.763 -9.384 -8.452 1.00 87.81 73 GLY A O 1
ATOM 584 N N . ALA A 1 74 ? 11.357 -11.385 -9.348 1.00 93.62 74 ALA A N 1
ATOM 585 C CA . ALA A 1 74 ? 10.260 -11.573 -10.291 1.00 93.62 74 ALA A CA 1
ATOM 586 C C . ALA A 1 74 ? 8.952 -12.084 -9.654 1.00 93.62 74 ALA A C 1
ATOM 588 O O . ALA A 1 74 ? 7.962 -12.252 -10.357 1.00 93.62 74 ALA A O 1
ATOM 589 N N . ILE A 1 75 ? 8.890 -12.281 -8.331 1.00 95.88 75 ILE A N 1
ATOM 590 C CA . ILE A 1 75 ? 7.650 -12.692 -7.653 1.00 95.88 75 ILE A CA 1
ATOM 591 C C . ILE A 1 75 ? 6.827 -11.488 -7.189 1.00 95.88 75 ILE A C 1
ATOM 593 O O . ILE A 1 75 ? 7.333 -10.576 -6.509 1.00 95.88 75 ILE A O 1
ATOM 597 N N . ARG A 1 76 ? 5.525 -11.517 -7.500 1.00 97.12 76 ARG A N 1
ATOM 598 C CA . ARG A 1 76 ? 4.529 -10.556 -7.009 1.00 97.12 76 ARG A CA 1
ATOM 599 C C . ARG A 1 76 ? 3.179 -11.219 -6.712 1.00 97.12 76 ARG A C 1
ATOM 601 O O . ARG A 1 76 ? 2.694 -12.055 -7.461 1.00 97.12 76 ARG A O 1
ATOM 608 N N . ALA A 1 77 ? 2.536 -10.781 -5.629 1.00 96.94 77 ALA A N 1
ATOM 609 C CA . ALA A 1 77 ? 1.201 -11.253 -5.242 1.00 96.94 77 ALA A CA 1
ATOM 610 C C . ALA A 1 77 ? 0.069 -10.699 -6.118 1.00 96.94 77 ALA A C 1
ATOM 612 O O . ALA A 1 77 ? -1.014 -11.277 -6.163 1.00 96.94 77 ALA A O 1
ATOM 613 N N . ASP A 1 78 ? 0.300 -9.555 -6.762 1.00 97.56 78 ASP A N 1
ATOM 614 C CA . ASP A 1 78 ? -0.695 -8.839 -7.557 1.00 97.56 78 ASP A CA 1
ATOM 615 C C . ASP A 1 78 ? -0.676 -9.224 -9.042 1.00 97.56 78 ASP A C 1
ATOM 617 O O . ASP A 1 78 ? -1.349 -8.596 -9.867 1.00 97.56 78 ASP A O 1
ATOM 621 N N . VAL A 1 79 ? 0.041 -10.296 -9.395 1.00 96.50 79 VAL A N 1
ATOM 622 C CA . VAL A 1 79 ? -0.102 -10.952 -10.695 1.00 96.50 79 VAL A CA 1
ATOM 623 C C . VAL A 1 79 ? -1.554 -11.423 -10.821 1.00 96.50 79 VAL A C 1
ATOM 625 O O . VAL A 1 79 ? -2.123 -12.055 -9.939 1.00 96.50 79 VAL A O 1
ATOM 628 N N . GLY A 1 80 ? -2.219 -11.015 -11.901 1.00 94.81 80 GLY A N 1
ATOM 629 C CA . GLY A 1 80 ? -3.620 -11.374 -12.137 1.00 94.81 80 GLY A CA 1
ATOM 630 C C . GLY A 1 80 ? -4.677 -10.533 -11.409 1.00 94.81 80 GLY A C 1
ATOM 631 O O . GLY A 1 80 ? -5.861 -10.734 -11.687 1.00 94.81 80 GLY A O 1
ATOM 632 N N . TRP A 1 81 ? -4.308 -9.578 -10.548 1.00 97.56 81 TRP A N 1
ATOM 633 C CA . TRP A 1 81 ? -5.294 -8.692 -9.919 1.00 97.56 81 TRP A CA 1
ATOM 634 C C . TRP A 1 81 ? -6.061 -7.857 -10.957 1.00 97.56 81 TRP A C 1
ATOM 636 O O . TRP A 1 81 ? -5.555 -7.519 -12.031 1.00 97.56 81 TRP A O 1
ATOM 646 N N . ASP A 1 82 ? -7.310 -7.533 -10.619 1.00 97.31 82 ASP A N 1
ATOM 647 C CA . ASP A 1 82 ? -8.177 -6.636 -11.383 1.00 97.31 82 ASP A CA 1
ATOM 648 C C . ASP A 1 82 ? -8.631 -5.501 -10.464 1.00 97.31 82 ASP A C 1
ATOM 650 O O . ASP A 1 82 ? -9.516 -5.666 -9.615 1.00 97.31 82 ASP A O 1
ATOM 654 N N . TRP A 1 83 ? -8.000 -4.339 -10.624 1.00 97.06 83 TRP A N 1
ATOM 655 C CA . TRP A 1 83 ? -8.225 -3.195 -9.748 1.00 97.06 83 TRP A CA 1
ATOM 656 C C . TRP A 1 83 ? -9.604 -2.563 -9.917 1.00 97.06 83 TRP A C 1
ATOM 658 O O . TRP A 1 83 ? -10.120 -1.979 -8.965 1.00 97.06 83 TRP A O 1
ATOM 668 N N . GLU A 1 84 ? -10.255 -2.728 -11.070 1.00 97.12 84 GLU A N 1
ATOM 669 C CA . GLU A 1 84 ? -11.640 -2.289 -11.254 1.00 97.12 84 GLU A CA 1
ATOM 670 C C . GLU A 1 84 ? -12.591 -3.128 -10.399 1.00 97.12 84 GLU A C 1
ATOM 672 O O . GLU A 1 84 ? -13.450 -2.572 -9.708 1.00 97.12 84 GLU A O 1
ATOM 677 N N . ARG A 1 85 ? -12.391 -4.453 -10.365 1.00 96.88 85 ARG A N 1
ATOM 678 C CA . ARG A 1 85 ? -13.152 -5.348 -9.479 1.00 96.88 85 ARG A CA 1
ATOM 679 C C . ARG A 1 85 ? -12.850 -5.073 -8.013 1.00 96.88 85 ARG A C 1
ATOM 681 O O . ARG A 1 85 ? -13.786 -4.951 -7.231 1.00 96.88 85 ARG A O 1
ATOM 688 N N . ILE A 1 86 ? -11.578 -4.931 -7.634 1.00 96.75 86 ILE A N 1
ATOM 689 C CA . ILE A 1 86 ? -11.176 -4.619 -6.250 1.00 96.75 86 ILE A CA 1
ATOM 690 C C . ILE A 1 86 ? -11.812 -3.302 -5.781 1.00 96.75 86 ILE A C 1
ATOM 692 O O . ILE A 1 86 ? -12.388 -3.228 -4.693 1.00 96.75 86 ILE A O 1
ATOM 696 N N . PHE A 1 87 ? -11.776 -2.266 -6.618 1.00 96.62 87 PHE A N 1
ATOM 697 C CA . PHE A 1 87 ? -12.387 -0.977 -6.308 1.00 96.62 87 PHE A CA 1
ATOM 698 C C . PHE A 1 87 ? -13.914 -1.061 -6.214 1.00 96.62 87 PHE A C 1
ATOM 700 O O . PHE A 1 87 ? -14.516 -0.460 -5.320 1.00 96.62 87 PHE A O 1
ATOM 707 N N . LEU A 1 88 ? -14.554 -1.846 -7.087 1.00 96.25 88 LEU A N 1
ATOM 708 C CA . LEU A 1 88 ? -15.985 -2.120 -6.993 1.00 96.25 88 LEU A CA 1
ATOM 709 C C . LEU A 1 88 ? -16.332 -2.868 -5.699 1.00 96.25 88 LEU A C 1
ATOM 711 O O . LEU A 1 88 ? -17.294 -2.493 -5.037 1.00 96.25 88 LEU A O 1
ATOM 715 N N . LEU A 1 89 ? -15.531 -3.856 -5.286 1.00 94.44 89 LEU A N 1
ATOM 716 C CA . LEU A 1 89 ? -15.726 -4.590 -4.031 1.00 94.44 89 LEU A CA 1
ATOM 717 C C . LEU A 1 89 ? -15.688 -3.658 -2.813 1.00 94.44 89 LEU A C 1
ATOM 719 O O . LEU A 1 89 ? -16.545 -3.773 -1.936 1.00 94.44 89 LEU A O 1
ATOM 723 N N . ALA A 1 90 ? -14.761 -2.696 -2.778 1.00 93.62 90 ALA A N 1
ATOM 724 C CA . ALA A 1 90 ? -14.717 -1.679 -1.725 1.00 93.62 90 ALA A CA 1
ATOM 725 C C . ALA A 1 90 ? -16.002 -0.830 -1.686 1.00 93.62 90 ALA A C 1
ATOM 727 O O . ALA A 1 90 ? -16.573 -0.605 -0.616 1.00 93.62 90 ALA A O 1
ATOM 728 N N . LYS A 1 91 ? -16.520 -0.422 -2.851 1.00 93.56 91 LYS A N 1
ATOM 729 C CA . LYS A 1 91 ? -17.796 0.308 -2.942 1.00 93.56 91 LYS A CA 1
ATOM 730 C C . LYS A 1 91 ? -18.988 -0.545 -2.513 1.00 93.56 91 LYS A C 1
ATOM 732 O O . LYS A 1 91 ? -19.821 -0.074 -1.741 1.00 93.56 91 LYS A O 1
ATOM 737 N N . CYS A 1 92 ? -19.060 -1.793 -2.971 1.00 93.50 92 CYS A N 1
ATOM 738 C CA . CYS A 1 92 ? -20.115 -2.731 -2.601 1.00 93.50 92 CYS A CA 1
ATOM 739 C C . CYS A 1 92 ? -20.122 -2.999 -1.093 1.00 93.50 92 CYS A C 1
ATOM 741 O O . CYS A 1 92 ? -21.190 -2.996 -0.488 1.00 93.50 92 CYS A O 1
ATOM 743 N N . HIS A 1 93 ? -18.954 -3.153 -0.463 1.00 90.38 93 HIS A N 1
ATOM 744 C CA . HIS A 1 93 ? -18.862 -3.290 0.990 1.00 90.38 93 HIS A CA 1
ATOM 745 C C . HIS A 1 93 ? -19.518 -2.115 1.727 1.00 90.38 93 HIS A C 1
ATOM 747 O O . HIS A 1 93 ? -20.254 -2.328 2.690 1.00 90.38 93 HIS A O 1
ATOM 753 N N . ASN A 1 94 ? -19.287 -0.886 1.262 1.00 92.75 94 ASN A N 1
ATOM 754 C CA . ASN A 1 94 ? -19.879 0.306 1.871 1.00 92.75 94 ASN A CA 1
ATOM 755 C C . ASN A 1 94 ? -21.386 0.379 1.617 1.00 92.75 94 ASN A C 1
ATOM 757 O O . ASN A 1 94 ? -22.147 0.687 2.530 1.00 92.75 94 ASN A O 1
ATOM 761 N N . TYR A 1 95 ? -21.821 0.041 0.401 1.00 90.81 95 TYR A N 1
ATOM 762 C CA . TYR A 1 95 ? -23.235 0.017 0.031 1.00 90.81 95 TYR A CA 1
ATOM 763 C C . TYR A 1 95 ? -24.043 -0.980 0.872 1.00 90.81 95 TYR A C 1
ATOM 765 O O . TYR A 1 95 ? -25.130 -0.657 1.341 1.00 90.81 95 TYR A O 1
ATOM 773 N N . LEU A 1 96 ? -23.489 -2.168 1.133 1.00 88.62 96 LEU A N 1
ATOM 774 C CA . LEU A 1 96 ? -24.122 -3.202 1.961 1.00 88.62 96 LEU A CA 1
ATOM 775 C C . LEU A 1 96 ? -24.123 -2.869 3.463 1.00 88.62 96 LEU A C 1
ATOM 777 O O . LEU A 1 96 ? -24.685 -3.614 4.265 1.00 88.62 96 LEU A O 1
ATOM 781 N N . ARG A 1 97 ? -23.488 -1.764 3.867 1.00 85.50 97 ARG A N 1
ATOM 782 C CA . ARG A 1 97 ? -23.381 -1.321 5.260 1.00 85.50 97 ARG A CA 1
ATOM 783 C C . ARG A 1 97 ? -23.754 0.160 5.398 1.00 85.50 97 ARG A C 1
ATOM 785 O O . ARG A 1 97 ? -22.941 0.948 5.881 1.00 85.50 97 ARG A O 1
ATOM 792 N N . PRO A 1 98 ? -24.984 0.565 5.039 1.00 75.62 98 PRO A N 1
ATOM 793 C CA . PRO A 1 98 ? -25.365 1.979 4.985 1.00 75.62 98 PRO A CA 1
ATOM 794 C C . PRO A 1 98 ? -25.353 2.668 6.358 1.00 75.62 98 PRO A C 1
ATOM 796 O O . PRO A 1 98 ? -25.140 3.872 6.441 1.00 75.62 98 PRO A O 1
ATOM 799 N N . LEU A 1 99 ? -25.532 1.901 7.440 1.00 81.56 99 LEU A N 1
ATOM 800 C CA . LEU A 1 99 ? -25.466 2.393 8.821 1.00 81.56 99 LEU A CA 1
ATOM 801 C C . LEU A 1 99 ? -24.044 2.367 9.408 1.00 81.56 99 LEU A C 1
ATOM 803 O O . LEU A 1 99 ? -23.857 2.723 10.570 1.00 81.56 99 LEU A O 1
ATOM 807 N N . SER A 1 100 ? -23.042 1.918 8.640 1.00 82.25 100 SER A N 1
ATOM 808 C CA . SER A 1 100 ? -21.656 1.905 9.109 1.00 82.25 100 SER A CA 1
ATOM 809 C C . SER A 1 100 ? -21.103 3.317 9.219 1.00 82.25 100 SER A C 1
ATOM 811 O O . SER A 1 100 ? -21.302 4.177 8.357 1.00 82.25 100 SER A O 1
ATOM 813 N N . SER A 1 101 ? -20.373 3.546 10.304 1.00 87.19 101 SER A N 1
ATOM 814 C CA . SER A 1 101 ? -19.665 4.804 10.513 1.00 87.19 101 SER A CA 1
ATOM 815 C C . SER A 1 101 ? -18.515 4.958 9.508 1.00 87.19 101 SER A C 1
ATOM 817 O O . SER A 1 101 ? -18.003 3.971 8.986 1.00 87.19 101 SER A O 1
ATOM 819 N N . ALA A 1 102 ? -18.052 6.188 9.254 1.00 84.88 102 ALA A N 1
ATOM 820 C CA . ALA A 1 102 ? -16.966 6.441 8.292 1.00 84.88 102 ALA A CA 1
ATOM 821 C C . ALA A 1 102 ? -15.676 5.644 8.593 1.00 84.88 102 ALA A C 1
ATOM 823 O O . ALA A 1 102 ? -14.948 5.276 7.673 1.00 84.88 102 ALA A O 1
ATOM 824 N N . ARG A 1 103 ? -15.425 5.331 9.871 1.00 89.75 103 ARG A N 1
ATOM 825 C CA . ARG A 1 103 ? -14.320 4.473 10.331 1.00 89.75 103 ARG A CA 1
ATOM 826 C C . ARG A 1 103 ? -14.464 3.001 9.933 1.00 89.75 103 ARG A C 1
ATOM 828 O O . ARG A 1 103 ? -13.469 2.305 9.822 1.00 89.75 103 ARG A O 1
ATOM 835 N N . GLU A 1 104 ? -15.673 2.511 9.690 1.00 91.56 104 GLU A N 1
ATOM 836 C CA . GLU A 1 104 ? -15.940 1.111 9.320 1.00 91.56 104 GLU A CA 1
ATOM 837 C C . GLU A 1 104 ? -16.105 0.909 7.812 1.00 91.56 104 GLU A C 1
ATOM 839 O O . GLU A 1 104 ? -16.235 -0.227 7.355 1.00 91.56 104 GLU A O 1
ATOM 844 N N . GLN A 1 105 ? -16.118 1.994 7.041 1.00 93.56 105 GLN A N 1
ATOM 845 C CA . GLN A 1 105 ? -16.189 1.949 5.587 1.00 93.56 105 GLN A CA 1
ATOM 846 C C . GLN A 1 105 ? -14.817 1.624 4.992 1.00 93.56 105 GLN A C 1
ATOM 848 O O . GLN A 1 105 ? -13.778 1.960 5.553 1.00 93.56 105 GLN A O 1
ATOM 853 N N . ALA A 1 106 ? -14.815 0.964 3.841 1.00 95.19 106 ALA A N 1
ATOM 854 C CA . ALA A 1 106 ? -13.635 0.789 3.014 1.00 95.19 106 ALA A CA 1
ATOM 855 C C . ALA A 1 106 ? -13.324 2.100 2.284 1.00 95.19 106 ALA A C 1
ATOM 857 O O . ALA A 1 106 ? -14.201 2.702 1.664 1.00 95.19 106 ALA A O 1
ATOM 858 N N . HIS A 1 107 ? -12.068 2.519 2.334 1.00 96.19 107 HIS A N 1
ATOM 859 C CA . HIS A 1 107 ? -11.541 3.679 1.626 1.00 96.19 107 HIS A CA 1
ATOM 860 C C . HIS A 1 107 ? -10.521 3.206 0.605 1.00 96.19 107 HIS A C 1
ATOM 862 O O . HIS A 1 107 ? -9.762 2.270 0.865 1.00 96.19 107 HIS A O 1
ATOM 868 N N . ALA A 1 108 ? -10.500 3.861 -0.549 1.00 97.62 108 ALA A N 1
ATOM 869 C CA . ALA A 1 108 ? -9.572 3.561 -1.623 1.00 97.62 108 ALA A CA 1
ATOM 870 C C . ALA A 1 108 ? -8.701 4.791 -1.880 1.00 97.62 108 ALA A C 1
ATOM 872 O O . ALA A 1 108 ? -9.222 5.877 -2.120 1.00 97.62 108 ALA A O 1
ATOM 873 N N . TRP A 1 109 ? -7.384 4.625 -1.840 1.00 98.19 109 TRP A N 1
ATOM 874 C CA . TRP A 1 109 ? -6.413 5.703 -1.994 1.00 98.19 109 TRP A CA 1
ATOM 875 C C . TRP A 1 109 ? -5.506 5.444 -3.193 1.00 98.19 109 TRP A C 1
ATOM 877 O O . TRP A 1 109 ? -5.127 4.307 -3.469 1.00 98.19 109 TRP A O 1
ATOM 887 N N . CYS A 1 110 ? -5.165 6.520 -3.891 1.00 98.38 110 CYS A N 1
ATOM 888 C CA . CYS A 1 110 ? -4.197 6.551 -4.973 1.00 98.38 110 CYS A CA 1
ATOM 889 C C . CYS A 1 110 ? -3.015 7.418 -4.536 1.00 98.38 110 CYS A C 1
ATOM 891 O O . CYS A 1 110 ? -3.208 8.541 -4.055 1.00 98.38 110 CYS A O 1
ATOM 893 N N . LEU A 1 111 ? -1.810 6.879 -4.698 1.00 98.44 111 LEU A N 1
ATOM 894 C CA . LEU A 1 111 ? -0.557 7.610 -4.602 1.00 98.44 111 LEU A CA 1
ATOM 895 C C . LEU A 1 111 ? -0.085 7.883 -6.029 1.00 98.44 111 LEU A C 1
ATOM 897 O O . LEU A 1 111 ? 0.145 6.950 -6.801 1.00 98.44 111 LEU A O 1
ATOM 901 N N . GLU A 1 112 ? 0.041 9.155 -6.380 1.00 97.44 112 GLU A N 1
ATOM 902 C CA . GLU A 1 112 ? 0.436 9.600 -7.715 1.00 97.44 112 GLU A CA 1
ATOM 903 C C . GLU A 1 112 ? 1.709 10.444 -7.669 1.00 97.44 112 GLU A C 1
ATOM 905 O O . GLU A 1 112 ? 1.952 11.166 -6.700 1.00 97.44 112 GLU A O 1
ATOM 910 N N . LEU A 1 113 ? 2.511 10.369 -8.729 1.00 96.31 113 LEU A N 1
ATOM 911 C CA . LEU A 1 113 ? 3.579 11.329 -8.975 1.00 96.31 113 LEU A CA 1
ATOM 912 C C . LEU A 1 113 ? 2.976 12.645 -9.442 1.00 96.31 113 LEU A C 1
ATOM 914 O O . LEU A 1 113 ? 2.176 12.661 -10.379 1.00 96.31 113 LEU A O 1
ATOM 918 N N . SER A 1 114 ? 3.387 13.740 -8.813 1.00 92.88 114 SER A N 1
ATOM 919 C CA . SER A 1 114 ? 2.973 15.082 -9.208 1.00 92.88 114 SER A CA 1
ATOM 920 C C . SER A 1 114 ? 3.692 15.490 -10.498 1.00 92.88 114 SER A C 1
ATOM 922 O O . SER A 1 114 ? 4.919 15.513 -10.546 1.00 92.88 114 SER A O 1
ATOM 924 N N . SER A 1 115 ? 2.932 15.846 -11.534 1.00 85.88 115 SER A N 1
ATOM 925 C CA . SER A 1 115 ? 3.444 16.398 -12.795 1.00 85.88 115 SER A CA 1
ATOM 926 C C . SER A 1 115 ? 2.565 17.564 -13.254 1.00 85.88 115 SER A C 1
ATOM 928 O O . SER A 1 115 ? 1.380 17.637 -12.922 1.00 85.88 115 SER A O 1
ATOM 930 N N . THR A 1 116 ? 3.142 18.480 -14.036 1.00 79.62 116 THR A N 1
ATOM 931 C CA . THR A 1 116 ? 2.437 19.630 -14.629 1.00 79.62 116 THR A CA 1
ATOM 932 C C . THR A 1 116 ? 1.323 19.209 -15.590 1.00 79.62 116 THR A C 1
ATOM 934 O O . THR A 1 116 ? 0.343 19.931 -15.745 1.00 79.62 116 THR A O 1
ATOM 937 N N . SER A 1 117 ? 1.444 18.030 -16.205 1.00 80.50 117 SER A N 1
ATOM 938 C CA . SER A 1 117 ? 0.465 17.451 -17.136 1.00 80.50 117 SER A CA 1
ATOM 939 C C . SER A 1 117 ? -0.619 16.595 -16.464 1.00 80.50 117 SER A C 1
ATOM 941 O O . SER A 1 117 ? -1.470 16.036 -17.156 1.00 80.50 117 SER A O 1
ATOM 943 N N . GLY A 1 118 ? -0.609 16.497 -15.131 1.00 84.75 118 GLY A N 1
ATOM 944 C CA . GLY A 1 118 ? -1.506 15.644 -14.350 1.00 84.75 118 GLY A CA 1
ATOM 945 C C . GLY A 1 118 ? -0.766 14.541 -13.593 1.00 84.75 118 GLY A C 1
ATOM 946 O O . G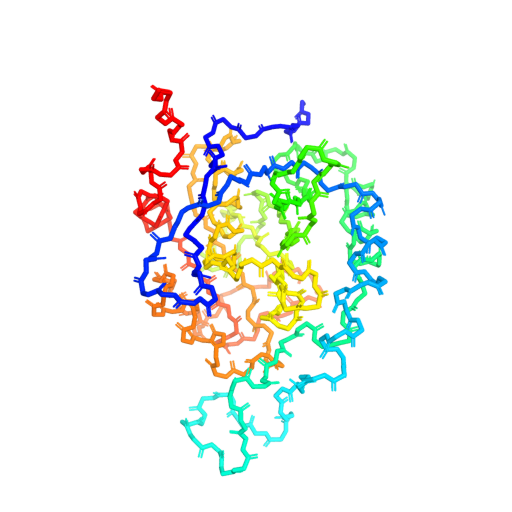LY A 1 118 ? 0.381 14.222 -13.895 1.00 84.75 118 GLY A O 1
ATOM 947 N N . GLY A 1 119 ? -1.415 13.974 -12.575 1.00 93.44 119 GLY A N 1
ATOM 948 C CA . GLY A 1 119 ? -0.814 12.955 -11.717 1.00 93.44 119 GLY A CA 1
ATOM 949 C C . GLY A 1 119 ? -0.703 11.585 -12.390 1.00 93.44 119 GLY A C 1
ATOM 950 O O . GLY A 1 119 ? -1.635 11.146 -13.065 1.00 93.44 119 GLY A O 1
ATOM 951 N N . ILE A 1 120 ? 0.424 10.896 -12.188 1.00 96.88 120 ILE A N 1
ATOM 952 C CA . ILE A 1 120 ? 0.636 9.522 -12.675 1.00 96.88 120 ILE A CA 1
ATOM 953 C C . ILE A 1 120 ? 0.486 8.549 -11.499 1.00 96.88 120 ILE A C 1
ATOM 955 O O . ILE A 1 120 ? 1.324 8.591 -10.595 1.00 96.88 120 ILE A O 1
ATOM 959 N N . PRO A 1 121 ? -0.531 7.667 -11.480 1.00 97.88 121 PRO A N 1
ATOM 960 C CA . PRO A 1 121 ? -0.694 6.674 -10.423 1.00 97.88 121 PRO A CA 1
ATOM 961 C C . PRO A 1 121 ? 0.519 5.744 -10.333 1.00 97.88 121 PRO A C 1
ATOM 963 O O . PRO A 1 121 ? 0.881 5.095 -11.312 1.00 97.88 121 PRO A O 1
ATOM 966 N N . ILE A 1 122 ? 1.118 5.658 -9.147 1.00 98.38 122 ILE A N 1
ATOM 967 C CA . ILE A 1 122 ? 2.251 4.767 -8.854 1.00 98.38 122 ILE A CA 1
ATOM 968 C C . ILE A 1 122 ? 1.982 3.824 -7.682 1.00 98.38 122 ILE A C 1
ATOM 970 O O . ILE A 1 122 ? 2.745 2.886 -7.473 1.00 98.38 122 ILE A O 1
ATOM 974 N N . GLY A 1 123 ? 0.890 4.017 -6.941 1.00 98.56 123 GLY A N 1
ATOM 975 C CA . GLY A 1 123 ? 0.443 3.065 -5.933 1.00 98.56 123 GLY A CA 1
ATOM 976 C C . GLY A 1 123 ? -1.057 3.135 -5.677 1.00 98.56 123 GLY A C 1
ATOM 977 O O . GLY A 1 123 ? -1.654 4.211 -5.717 1.00 98.56 123 GLY A O 1
ATOM 978 N N . LEU A 1 124 ? -1.660 1.986 -5.387 1.00 98.69 124 LEU A N 1
ATOM 979 C CA . LEU A 1 124 ? -3.084 1.845 -5.088 1.00 98.69 124 LEU A CA 1
ATOM 980 C C . LEU A 1 124 ? -3.271 1.124 -3.754 1.00 98.69 124 LEU A C 1
ATOM 982 O O . LEU A 1 124 ? -2.565 0.166 -3.449 1.00 98.69 124 LEU A O 1
ATOM 986 N N . LEU A 1 125 ? -4.241 1.577 -2.962 1.00 98.50 125 LEU A N 1
ATOM 987 C CA . LEU A 1 125 ? -4.568 1.031 -1.647 1.00 98.50 125 LEU A CA 1
ATOM 988 C C . LEU A 1 125 ? -6.082 0.936 -1.479 1.00 98.50 125 LEU A C 1
ATOM 990 O O . LEU A 1 125 ? -6.803 1.878 -1.794 1.00 98.50 125 LEU A O 1
ATOM 994 N N . THR A 1 126 ? -6.560 -0.154 -0.887 1.00 98.00 126 THR A N 1
ATOM 995 C CA . THR A 1 126 ? -7.885 -0.218 -0.261 1.00 98.00 126 THR A CA 1
ATOM 996 C C . THR A 1 126 ? -7.751 -0.700 1.178 1.00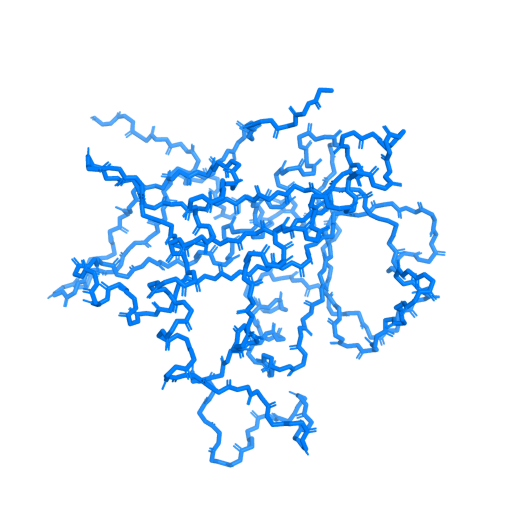 98.00 126 THR A C 1
ATOM 998 O O . THR A 1 126 ? -7.032 -1.661 1.463 1.00 98.00 126 THR A O 1
ATOM 1001 N N . ALA A 1 127 ? -8.414 -0.015 2.106 1.00 97.19 127 ALA A N 1
ATOM 1002 C CA . ALA A 1 127 ? -8.321 -0.317 3.528 1.00 97.19 127 ALA A CA 1
ATOM 1003 C C . ALA A 1 127 ? -9.594 0.079 4.284 1.00 97.19 127 ALA A C 1
ATOM 1005 O O . ALA A 1 127 ? -10.310 0.993 3.884 1.00 97.19 127 ALA A O 1
ATOM 1006 N N . VAL A 1 128 ? -9.853 -0.584 5.410 1.00 95.50 128 VAL A N 1
ATOM 1007 C CA . VAL A 1 128 ? -10.926 -0.239 6.353 1.00 95.50 128 VAL A CA 1
ATOM 1008 C C . VAL A 1 128 ? -10.289 0.265 7.653 1.00 95.50 128 VAL A C 1
ATOM 1010 O O . VAL A 1 128 ? -9.571 -0.509 8.281 1.00 95.50 128 VAL A O 1
ATOM 1013 N N . PRO A 1 129 ? -10.529 1.513 8.094 1.00 95.25 129 PRO A N 1
ATOM 1014 C CA . PRO A 1 129 ? -9.882 2.087 9.275 1.00 95.25 129 PRO A CA 1
ATOM 1015 C C . PRO A 1 129 ? -10.175 1.330 10.571 1.00 95.25 129 PRO A C 1
ATOM 1017 O O . PRO A 1 129 ? -9.298 1.234 11.418 1.00 95.25 129 PRO A O 1
ATOM 1020 N N . ALA A 1 130 ? -11.379 0.782 10.727 1.00 93.38 130 ALA A N 1
ATOM 1021 C CA . ALA A 1 130 ? -11.838 0.090 11.924 1.00 93.38 130 ALA A CA 1
ATOM 1022 C C . ALA A 1 130 ? -12.559 -1.212 11.553 1.00 93.38 130 ALA A C 1
ATOM 1024 O O . ALA A 1 130 ? -13.788 -1.299 11.516 1.00 93.38 130 ALA A O 1
ATOM 1025 N N . TYR A 1 131 ? -11.772 -2.248 11.289 1.00 90.12 131 TYR A N 1
ATOM 1026 C CA . TYR A 1 131 ? -12.238 -3.596 10.996 1.00 90.12 131 TYR A CA 1
ATOM 1027 C C . TYR A 1 131 ? -12.124 -4.483 12.240 1.00 90.12 131 TYR A C 1
ATOM 1029 O O . TYR A 1 131 ? -11.153 -4.376 12.988 1.00 90.12 131 TYR A O 1
ATOM 1037 N N . GLY A 1 132 ? -13.101 -5.363 12.480 1.00 84.38 132 GLY A N 1
ATOM 1038 C CA . GLY A 1 132 ? -13.057 -6.292 13.616 1.00 84.38 132 GLY A CA 1
ATOM 1039 C C . GLY A 1 132 ? -11.816 -7.185 13.547 1.00 84.38 132 GLY A C 1
ATOM 1040 O O . GLY A 1 132 ? -11.631 -7.899 12.563 1.00 84.38 132 GLY A O 1
ATOM 1041 N N . SER A 1 133 ? -10.947 -7.114 14.558 1.00 71.56 133 SER A N 1
ATOM 1042 C CA . SER A 1 133 ? -9.618 -7.724 14.485 1.00 71.56 133 SER A CA 1
ATOM 1043 C C . SER A 1 133 ? -9.627 -9.198 14.911 1.00 71.56 133 SER A C 1
ATOM 1045 O O . SER A 1 133 ? -10.092 -9.522 16.006 1.00 71.56 133 SER A O 1
ATOM 1047 N N . PRO A 1 134 ? -9.045 -10.116 14.115 1.00 64.56 134 PRO A N 1
ATOM 1048 C CA . PRO A 1 134 ? -8.830 -11.503 14.536 1.00 64.56 134 PRO A CA 1
ATOM 1049 C C . PRO A 1 134 ? -7.671 -11.652 15.543 1.00 64.56 134 PRO A C 1
ATOM 1051 O O . PRO A 1 134 ? -7.507 -12.715 16.147 1.00 64.56 134 PRO A O 1
ATOM 1054 N N . VAL A 1 135 ? -6.836 -10.615 15.687 1.00 65.00 135 VAL A N 1
ATOM 1055 C CA . VAL A 1 135 ? -5.516 -10.673 16.336 1.00 65.00 135 VAL A CA 1
ATOM 1056 C C . VAL A 1 135 ? -5.629 -10.605 17.850 1.00 65.00 135 VAL A C 1
ATOM 1058 O O . VAL A 1 135 ? -4.983 -11.367 18.566 1.00 65.00 135 VAL A O 1
ATOM 1061 N N . GLN A 1 136 ? -6.477 -9.708 18.344 1.00 63.53 136 GLN A N 1
ATOM 1062 C CA . GLN A 1 136 ? -6.547 -9.406 19.772 1.00 63.53 136 GLN A CA 1
ATOM 1063 C C . GLN A 1 136 ? -7.483 -10.355 20.534 1.00 63.53 136 GLN A C 1
ATOM 1065 O O . GLN A 1 136 ? -7.478 -10.386 21.760 1.00 63.53 136 GLN A O 1
ATOM 1070 N N . GLY A 1 137 ? -8.232 -11.215 19.830 1.00 62.16 137 GLY A N 1
ATOM 1071 C CA . GLY A 1 137 ? -9.136 -12.186 20.457 1.00 62.16 137 GLY A CA 1
ATOM 1072 C C . GLY A 1 137 ? -10.304 -11.549 21.220 1.00 62.16 137 GLY A C 1
ATOM 1073 O O . GLY A 1 137 ? -11.093 -12.269 21.831 1.00 62.16 137 GLY A O 1
ATOM 1074 N N . ASP A 1 138 ? -10.447 -10.228 21.154 1.00 65.69 138 ASP A N 1
ATOM 1075 C CA . ASP A 1 138 ? -11.513 -9.430 21.740 1.00 65.69 138 ASP A CA 1
ATOM 1076 C C . ASP A 1 138 ? -12.376 -8.795 20.624 1.00 65.69 138 ASP A C 1
ATOM 1078 O O . ASP A 1 138 ? -12.440 -9.307 19.501 1.00 65.69 138 ASP A O 1
ATOM 1082 N N . ARG A 1 139 ? -13.160 -7.763 20.956 1.00 67.31 139 ARG A N 1
ATOM 1083 C CA . ARG A 1 139 ? -13.984 -7.008 19.992 1.00 67.31 139 ARG A CA 1
ATOM 1084 C C . ARG A 1 139 ? -13.283 -5.740 19.490 1.00 67.31 139 ARG A C 1
ATOM 1086 O O . ARG A 1 139 ? -13.960 -4.871 18.934 1.00 67.31 139 ARG A O 1
ATOM 1093 N N . SER A 1 140 ? -11.975 -5.602 19.706 1.00 79.94 140 SER A N 1
ATOM 1094 C CA . SER A 1 140 ? -11.250 -4.429 19.246 1.00 79.94 140 SER A CA 1
ATOM 1095 C C . SER A 1 140 ? -11.260 -4.354 17.720 1.00 79.94 140 SER A C 1
ATOM 1097 O O . SER A 1 140 ? -11.386 -5.349 16.991 1.00 79.94 140 SER A O 1
ATOM 1099 N N . LYS A 1 141 ? -11.184 -3.123 17.225 1.00 89.75 141 LYS A N 1
ATOM 1100 C CA . LYS A 1 141 ? -11.088 -2.844 15.798 1.00 89.75 141 LYS A CA 1
ATOM 1101 C C . LYS A 1 141 ? -9.692 -2.352 15.508 1.00 89.75 141 LYS A C 1
ATOM 1103 O O . LYS A 1 141 ? -9.174 -1.548 16.273 1.00 89.75 141 LYS A O 1
ATOM 1108 N N . MET A 1 142 ? -9.131 -2.797 14.398 1.00 92.44 142 MET A N 1
ATOM 1109 C CA . MET A 1 142 ? -7.842 -2.351 13.875 1.00 92.44 142 MET A CA 1
ATOM 1110 C C . MET A 1 142 ? -8.032 -1.880 12.435 1.00 92.44 142 MET A C 1
ATOM 1112 O O . MET A 1 142 ? -8.999 -2.274 11.777 1.00 92.44 142 MET A O 1
ATOM 1116 N N . GLY A 1 143 ? -7.113 -1.063 11.929 1.00 95.25 143 GLY A N 1
ATOM 1117 C CA . GLY A 1 143 ? -7.076 -0.777 10.500 1.00 95.25 143 GLY A CA 1
ATOM 1118 C C . GLY A 1 143 ? -6.776 -2.060 9.744 1.00 95.25 143 GLY A C 1
ATOM 1119 O O . GLY A 1 143 ? -5.863 -2.783 10.120 1.00 95.25 143 GLY A O 1
ATOM 1120 N N . PHE A 1 144 ? -7.538 -2.374 8.705 1.00 95.06 144 PHE A N 1
ATOM 1121 C CA . PHE A 1 144 ? -7.294 -3.545 7.874 1.00 95.06 144 PHE A CA 1
ATOM 1122 C C . PHE A 1 144 ? -6.970 -3.113 6.454 1.00 95.06 144 PHE A C 1
ATOM 1124 O O . PHE A 1 144 ? -7.826 -2.556 5.765 1.00 95.06 144 PHE A O 1
ATOM 1131 N N . VAL A 1 145 ? -5.743 -3.379 6.013 1.00 97.06 145 VAL A N 1
ATOM 1132 C CA . VAL A 1 145 ? -5.344 -3.181 4.618 1.00 97.06 145 VAL A CA 1
ATOM 1133 C C . VAL A 1 145 ? -5.787 -4.394 3.809 1.00 97.06 145 VAL A C 1
ATOM 1135 O O . VAL A 1 145 ? -5.337 -5.510 4.066 1.00 97.06 145 VAL A O 1
ATOM 1138 N N . TRP A 1 146 ? -6.698 -4.178 2.859 1.00 94.81 146 TRP A N 1
ATOM 1139 C CA . TRP A 1 146 ? -7.255 -5.243 2.022 1.00 94.81 146 TRP A CA 1
ATOM 1140 C C . TRP A 1 146 ? -6.367 -5.547 0.830 1.00 94.81 146 TRP A C 1
ATOM 1142 O O . TRP A 1 146 ? -6.008 -6.698 0.610 1.00 94.81 146 TRP A O 1
ATOM 1152 N N . TYR A 1 147 ? -6.030 -4.503 0.078 1.00 97.38 147 TYR A N 1
ATOM 1153 C CA . TYR A 1 147 ? -5.214 -4.593 -1.123 1.00 97.38 147 TYR A CA 1
ATOM 1154 C C . TYR A 1 147 ? -4.275 -3.400 -1.157 1.00 97.38 147 TYR A C 1
ATOM 1156 O O . TYR A 1 147 ? -4.706 -2.270 -0.916 1.00 97.38 147 TYR A O 1
ATOM 1164 N N . LEU A 1 148 ? -3.009 -3.644 -1.478 1.00 97.69 148 LEU A N 1
ATOM 1165 C CA . LEU A 1 148 ? -2.032 -2.606 -1.766 1.00 97.69 148 LEU A CA 1
ATOM 1166 C C . LEU A 1 148 ? -1.126 -3.085 -2.900 1.00 97.69 148 LEU A C 1
ATOM 1168 O O . LEU A 1 148 ? -0.734 -4.249 -2.907 1.00 97.69 148 LEU A O 1
ATOM 1172 N N . ALA A 1 149 ? -0.805 -2.202 -3.837 1.00 98.19 149 ALA A N 1
ATOM 1173 C CA . ALA A 1 149 ? 0.177 -2.465 -4.882 1.00 98.19 149 ALA A CA 1
ATOM 1174 C C . ALA A 1 149 ? 0.947 -1.192 -5.218 1.00 98.19 149 ALA A C 1
ATOM 1176 O O . ALA A 1 149 ? 0.378 -0.098 -5.239 1.00 98.19 149 ALA A O 1
ATOM 1177 N N . ASP A 1 150 ? 2.232 -1.348 -5.506 1.00 98.19 150 ASP A N 1
ATOM 1178 C CA . ASP A 1 150 ? 3.108 -0.327 -6.064 1.00 98.19 150 ASP A CA 1
ATOM 1179 C C . ASP A 1 150 ? 3.487 -0.652 -7.511 1.00 98.19 150 ASP A C 1
ATOM 1181 O O . ASP A 1 150 ? 3.490 -1.811 -7.928 1.00 98.19 150 ASP A O 1
ATOM 1185 N N . ALA A 1 151 ? 3.778 0.376 -8.303 1.00 98.06 151 ALA A N 1
ATOM 1186 C CA . ALA A 1 151 ? 4.186 0.188 -9.685 1.00 98.06 151 ALA A CA 1
ATOM 1187 C C . ALA A 1 151 ? 5.531 -0.567 -9.747 1.00 98.06 151 ALA A C 1
ATOM 1189 O O . ALA A 1 151 ? 6.431 -0.288 -8.950 1.00 98.06 151 ALA A O 1
ATOM 1190 N N . PRO A 1 152 ? 5.692 -1.527 -10.674 1.00 97.31 152 PRO A N 1
ATOM 1191 C CA . PRO A 1 152 ? 6.952 -2.235 -10.853 1.00 97.31 152 PRO A CA 1
ATOM 1192 C C . PRO A 1 152 ? 8.023 -1.299 -11.441 1.00 97.31 152 PRO A C 1
ATOM 1194 O O . PRO A 1 152 ? 7.699 -0.283 -12.058 1.00 97.31 152 PRO A O 1
ATOM 1197 N N . ALA A 1 153 ? 9.305 -1.636 -11.283 1.00 95.31 153 ALA A N 1
ATOM 1198 C CA . ALA A 1 153 ? 10.414 -0.791 -11.744 1.00 95.31 153 ALA A CA 1
ATOM 1199 C C . ALA A 1 153 ? 10.331 -0.478 -13.253 1.00 95.31 153 ALA A C 1
ATOM 1201 O O . ALA A 1 153 ? 10.600 0.639 -13.695 1.00 95.31 153 ALA A O 1
ATOM 1202 N N . GLU A 1 154 ? 9.873 -1.446 -14.042 1.00 96.44 154 GLU A N 1
ATOM 1203 C CA . GLU A 1 154 ? 9.758 -1.374 -15.497 1.00 96.44 154 GLU A CA 1
ATOM 1204 C C . GLU A 1 154 ? 8.684 -0.388 -15.961 1.00 96.44 154 GLU A C 1
ATOM 1206 O O . GLU A 1 154 ? 8.765 0.146 -17.071 1.00 96.44 154 GLU A O 1
ATOM 1211 N N . PHE A 1 155 ? 7.704 -0.085 -15.103 1.00 97.44 155 PHE A N 1
ATOM 1212 C CA . PHE A 1 155 ? 6.738 0.974 -15.375 1.00 97.44 155 PHE A CA 1
ATOM 1213 C C . PHE A 1 155 ? 7.435 2.336 -15.462 1.00 97.44 155 PHE A C 1
ATOM 1215 O O . PHE A 1 155 ? 7.201 3.082 -16.412 1.00 97.44 155 PHE A O 1
ATOM 1222 N N . TYR A 1 156 ? 8.344 2.636 -14.531 1.00 95.94 156 TYR A N 1
ATOM 1223 C CA . TYR A 1 156 ? 9.101 3.890 -14.537 1.00 95.94 156 TYR A CA 1
ATOM 1224 C C . TYR A 1 156 ? 9.978 4.003 -15.787 1.00 95.94 156 TYR A C 1
ATOM 1226 O O . TYR A 1 156 ? 9.953 5.032 -16.457 1.00 95.94 156 TYR A O 1
ATOM 1234 N N . VAL A 1 157 ? 10.653 2.915 -16.176 1.00 95.06 157 VAL A N 1
ATOM 1235 C CA . VAL A 1 157 ? 11.454 2.859 -17.413 1.00 95.06 157 VAL A CA 1
ATOM 1236 C C . VAL A 1 157 ? 10.591 3.133 -18.647 1.00 95.06 157 VAL A C 1
ATOM 1238 O O . VAL A 1 157 ? 10.934 3.982 -19.469 1.00 95.06 157 VAL A O 1
ATOM 1241 N N . THR A 1 158 ? 9.438 2.467 -18.755 1.00 95.25 158 THR A N 1
ATOM 1242 C CA . THR A 1 158 ? 8.497 2.632 -19.878 1.00 95.25 158 THR A CA 1
ATOM 1243 C C . THR A 1 158 ? 7.995 4.070 -19.986 1.00 95.25 158 THR A C 1
ATOM 1245 O O . THR A 1 158 ? 7.895 4.622 -21.082 1.00 95.25 158 THR A O 1
ATOM 1248 N N . MET A 1 159 ? 7.721 4.698 -18.843 1.00 93.69 159 MET A N 1
ATOM 1249 C CA . MET A 1 159 ? 7.244 6.077 -18.764 1.00 93.69 159 MET A CA 1
ATOM 1250 C C . MET A 1 159 ? 8.372 7.118 -18.830 1.00 93.69 159 MET A C 1
ATOM 1252 O O . MET A 1 159 ? 8.080 8.312 -18.823 1.00 93.69 159 MET A O 1
ATOM 1256 N N . ARG A 1 160 ? 9.642 6.687 -18.915 1.00 93.31 160 ARG A N 1
ATOM 1257 C CA . ARG A 1 160 ? 10.839 7.546 -18.847 1.00 93.31 160 ARG A CA 1
ATOM 1258 C C . ARG A 1 160 ? 10.854 8.429 -17.594 1.00 93.31 160 ARG A C 1
ATOM 1260 O O . ARG A 1 160 ? 11.147 9.620 -17.660 1.00 93.31 160 ARG A O 1
ATOM 1267 N N . LEU A 1 161 ? 10.498 7.830 -16.463 1.00 92.00 161 LEU A N 1
ATOM 1268 C CA . LEU A 1 161 ? 10.492 8.440 -15.139 1.00 92.00 161 LEU A CA 1
ATOM 1269 C C . LEU A 1 161 ? 11.627 7.858 -14.298 1.00 92.00 161 LEU A C 1
ATOM 1271 O O . LEU A 1 161 ? 11.994 6.693 -14.462 1.00 92.00 161 LEU A O 1
ATOM 1275 N N . ASP A 1 162 ? 12.123 8.640 -13.344 1.00 92.62 162 ASP A N 1
ATOM 1276 C CA . ASP A 1 162 ? 13.020 8.112 -12.319 1.00 92.62 162 ASP A CA 1
ATOM 1277 C C . ASP A 1 162 ? 12.257 7.134 -11.401 1.00 92.62 162 ASP A C 1
ATOM 1279 O O . ASP A 1 162 ? 11.150 7.456 -10.945 1.00 92.62 162 ASP A O 1
ATOM 1283 N N . PRO A 1 163 ? 12.817 5.947 -11.099 1.00 93.69 163 PRO A N 1
ATOM 1284 C CA . PRO A 1 163 ? 12.228 5.013 -10.150 1.00 93.69 163 PRO A CA 1
ATOM 1285 C C . PRO A 1 163 ? 11.998 5.636 -8.773 1.00 93.69 163 PRO A C 1
ATOM 1287 O O . PRO A 1 163 ? 12.876 6.297 -8.211 1.00 93.69 163 PRO A O 1
ATOM 1290 N N . VAL A 1 164 ? 10.825 5.369 -8.198 1.00 95.56 164 VAL A N 1
ATOM 1291 C CA . VAL A 1 164 ? 10.413 5.908 -6.897 1.00 95.56 164 VAL A CA 1
ATOM 1292 C C . VAL A 1 164 ? 10.491 4.828 -5.829 1.00 95.56 164 VAL A C 1
ATOM 1294 O O . VAL A 1 164 ? 9.910 3.753 -5.952 1.00 95.56 164 VAL A O 1
ATOM 1297 N N . ALA A 1 165 ? 11.195 5.125 -4.742 1.00 94.62 165 ALA A N 1
ATOM 1298 C CA . ALA A 1 165 ? 11.418 4.193 -3.652 1.00 94.62 165 ALA A CA 1
ATOM 1299 C C . ALA A 1 165 ? 10.309 4.253 -2.598 1.00 94.62 165 ALA A C 1
ATOM 1301 O O . ALA A 1 165 ? 9.818 5.321 -2.227 1.00 94.62 165 ALA A O 1
ATOM 1302 N N . GLY A 1 166 ? 10.003 3.103 -1.994 1.00 96.06 166 GLY A N 1
ATOM 1303 C CA . GLY A 1 166 ? 9.207 3.052 -0.765 1.00 96.06 166 GLY A CA 1
ATOM 1304 C C . GLY A 1 166 ? 7.715 3.338 -0.948 1.00 96.06 166 GLY A C 1
ATOM 1305 O O . GLY A 1 166 ? 7.045 3.629 0.040 1.00 96.06 166 GLY A O 1
ATOM 1306 N N . VAL A 1 167 ? 7.185 3.213 -2.168 1.00 98.12 167 VAL A N 1
ATOM 1307 C CA . VAL A 1 167 ? 5.757 3.405 -2.467 1.00 98.12 167 VAL A CA 1
ATOM 1308 C C . VAL A 1 167 ? 4.878 2.486 -1.616 1.00 98.12 167 VAL A C 1
ATOM 1310 O O . VAL A 1 167 ? 3.982 2.967 -0.929 1.00 98.12 167 VAL A O 1
ATOM 1313 N N . ALA A 1 168 ? 5.176 1.185 -1.550 1.00 98.19 168 ALA A N 1
ATOM 1314 C CA . ALA A 1 168 ? 4.414 0.252 -0.714 1.00 98.19 168 ALA A CA 1
ATOM 1315 C C . ALA A 1 168 ? 4.419 0.635 0.784 1.00 98.19 168 ALA A C 1
ATOM 1317 O O . ALA A 1 168 ? 3.389 0.550 1.452 1.00 98.19 168 ALA A O 1
ATOM 1318 N N . ARG A 1 169 ? 5.549 1.132 1.314 1.00 98.31 169 ARG A N 1
ATOM 1319 C CA . ARG A 1 169 ? 5.628 1.642 2.699 1.00 98.31 169 ARG A CA 1
ATOM 1320 C C . ARG A 1 169 ? 4.783 2.902 2.888 1.00 98.31 169 ARG A C 1
ATOM 1322 O O . ARG A 1 169 ? 4.107 3.025 3.902 1.00 98.31 169 ARG A O 1
ATOM 1329 N N . ALA A 1 170 ? 4.776 3.798 1.903 1.00 98.31 170 ALA A N 1
ATOM 1330 C CA . ALA A 1 170 ? 3.934 4.990 1.908 1.00 98.31 170 ALA A CA 1
ATOM 1331 C C . ALA A 1 170 ? 2.432 4.651 1.878 1.00 98.31 170 ALA A C 1
ATOM 1333 O O . ALA A 1 170 ? 1.631 5.342 2.506 1.00 98.31 170 ALA A O 1
ATOM 1334 N N . LEU A 1 171 ? 2.032 3.565 1.209 1.00 98.69 171 LEU A N 1
ATOM 1335 C CA . LEU A 1 171 ? 0.650 3.072 1.246 1.00 98.69 171 LEU A CA 1
ATOM 1336 C C . LEU A 1 171 ? 0.283 2.488 2.623 1.00 98.69 171 LEU A C 1
ATOM 1338 O O . LEU A 1 171 ? -0.816 2.734 3.115 1.00 98.69 171 LEU A O 1
ATOM 1342 N N . ILE A 1 172 ? 1.198 1.779 3.293 1.00 98.69 172 ILE A N 1
ATOM 1343 C CA . ILE A 1 172 ? 0.982 1.340 4.686 1.00 98.69 172 ILE A CA 1
ATOM 1344 C C . ILE A 1 172 ? 0.852 2.554 5.613 1.00 98.69 172 ILE A C 1
ATOM 1346 O O . ILE A 1 172 ? -0.078 2.616 6.415 1.00 98.69 172 ILE A O 1
ATOM 1350 N N . ASP A 1 173 ? 1.726 3.552 5.458 1.00 98.50 173 ASP A N 1
ATOM 1351 C CA . ASP A 1 173 ? 1.641 4.816 6.193 1.00 98.50 173 ASP A CA 1
ATOM 1352 C C . ASP A 1 173 ? 0.287 5.499 5.974 1.00 98.50 173 ASP A C 1
ATOM 1354 O O . ASP A 1 173 ? -0.370 5.892 6.931 1.00 98.50 173 ASP A O 1
ATOM 1358 N N . THR A 1 174 ? -0.178 5.556 4.724 1.00 98.38 174 THR A N 1
ATOM 1359 C CA . THR A 1 174 ? -1.494 6.097 4.348 1.00 98.38 174 THR A CA 1
ATOM 1360 C C . THR A 1 174 ? -2.622 5.399 5.107 1.00 98.38 174 THR A C 1
ATOM 1362 O O . THR A 1 174 ? -3.511 6.068 5.635 1.00 98.38 174 THR A O 1
ATOM 1365 N N . ALA A 1 175 ? -2.583 4.067 5.217 1.00 98.38 175 ALA A N 1
ATOM 1366 C CA . ALA A 1 175 ? -3.578 3.309 5.972 1.00 98.38 175 ALA A CA 1
ATOM 1367 C C . ALA A 1 175 ? -3.541 3.619 7.480 1.00 98.38 175 ALA A C 1
ATOM 1369 O O . ALA A 1 175 ? -4.596 3.738 8.106 1.00 98.38 175 ALA A O 1
ATOM 1370 N N . ILE A 1 176 ? -2.346 3.786 8.056 1.00 98.38 176 ILE A N 1
ATOM 1371 C CA . ILE A 1 176 ? -2.172 4.145 9.470 1.00 98.38 176 ILE A CA 1
ATOM 1372 C C . ILE A 1 176 ? -2.649 5.582 9.728 1.00 98.38 176 ILE A C 1
ATOM 1374 O O . ILE A 1 176 ? -3.41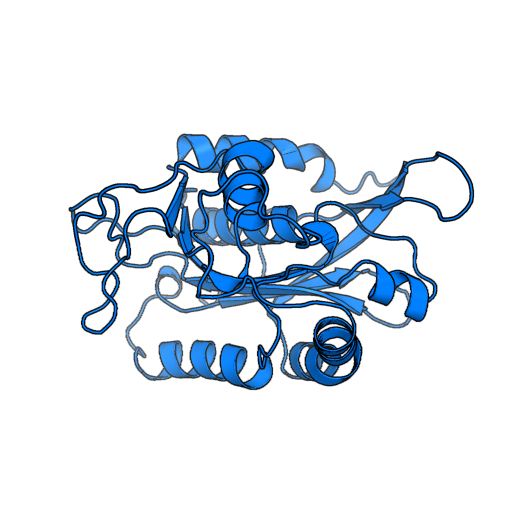9 5.809 10.659 1.00 98.38 176 ILE A O 1
ATOM 1378 N N . GLN A 1 177 ? -2.262 6.548 8.888 1.00 97.69 177 GLN A N 1
ATOM 1379 C CA . GLN A 1 177 ? -2.694 7.948 8.995 1.00 97.69 177 GLN A CA 1
ATOM 1380 C C . GLN A 1 177 ? -4.213 8.082 8.864 1.00 97.69 177 GLN A C 1
ATOM 1382 O O . GLN A 1 177 ? -4.841 8.799 9.637 1.00 97.69 177 GLN A O 1
ATOM 1387 N N . MET A 1 178 ? -4.820 7.335 7.939 1.00 96.31 178 MET A N 1
ATOM 1388 C CA . MET A 1 178 ? -6.274 7.267 7.796 1.00 96.31 178 MET A CA 1
ATOM 1389 C C . MET A 1 178 ? -6.957 6.851 9.106 1.00 96.31 178 MET A C 1
ATOM 1391 O O . MET A 1 178 ? -7.988 7.413 9.475 1.00 96.31 178 MET A O 1
ATOM 1395 N N . ARG A 1 179 ? -6.393 5.870 9.816 1.00 96.19 179 ARG A N 1
ATOM 1396 C CA . ARG A 1 179 ? -6.927 5.417 11.100 1.00 96.19 179 ARG A CA 1
ATOM 1397 C C . ARG A 1 179 ? -6.665 6.418 12.223 1.00 96.19 179 ARG A C 1
ATOM 1399 O O . ARG A 1 179 ? -7.589 6.716 12.975 1.00 96.19 179 ARG A O 1
ATOM 1406 N N . LEU A 1 180 ? -5.465 6.993 12.296 1.00 96.62 180 LEU A N 1
ATOM 1407 C CA . LEU A 1 180 ? -5.135 8.062 13.244 1.00 96.62 180 LEU A CA 1
ATOM 1408 C C . LEU A 1 180 ? -6.106 9.242 13.121 1.00 96.62 180 LEU A C 1
ATOM 1410 O O . LEU A 1 180 ? -6.574 9.768 14.129 1.00 96.62 180 LEU A O 1
ATOM 1414 N N . ASP A 1 181 ? -6.462 9.619 11.895 1.00 95.50 181 ASP A N 1
ATOM 1415 C CA . ASP A 1 181 ? -7.381 10.724 11.632 1.00 95.50 181 ASP A CA 1
ATOM 1416 C C . ASP A 1 181 ? -8.810 10.465 12.128 1.00 95.50 181 ASP A C 1
ATOM 1418 O O . ASP A 1 181 ? -9.507 11.430 12.463 1.00 95.50 181 ASP A O 1
ATOM 1422 N N . LEU A 1 182 ? -9.234 9.196 12.170 1.00 93.69 182 LEU A N 1
ATOM 1423 C CA . LEU A 1 182 ? -10.606 8.777 12.474 1.00 93.69 182 LEU A CA 1
ATOM 1424 C C . LEU A 1 182 ? -10.802 8.269 13.907 1.00 93.69 182 LEU A C 1
ATOM 1426 O O . LEU A 1 182 ? -11.838 8.560 14.498 1.00 93.69 182 LEU A O 1
ATOM 1430 N N . ASP A 1 183 ? -9.832 7.540 14.458 1.00 92.19 183 ASP A N 1
ATOM 1431 C CA . ASP A 1 183 ? -9.935 6.865 15.760 1.00 92.19 183 ASP A CA 1
ATOM 1432 C C . ASP A 1 183 ? -8.782 7.226 16.725 1.00 92.19 183 ASP A C 1
ATOM 1434 O O . ASP A 1 183 ? -8.745 6.713 17.841 1.00 92.19 183 ASP A O 1
ATOM 1438 N N . ASN A 1 184 ? -7.849 8.111 16.336 1.00 95.00 184 ASN A N 1
ATOM 1439 C CA . ASN A 1 184 ? -6.640 8.451 17.110 1.00 95.00 184 ASN A CA 1
ATOM 1440 C C . ASN A 1 184 ? -5.833 7.216 17.559 1.00 95.00 184 ASN A C 1
ATOM 1442 O O . ASN A 1 184 ? -5.219 7.204 18.624 1.00 95.00 184 ASN A O 1
ATOM 1446 N N . ASP A 1 185 ? -5.819 6.185 16.721 1.00 95.25 185 ASP A N 1
ATOM 1447 C CA . ASP A 1 185 ? -5.123 4.926 16.950 1.00 95.25 185 ASP A CA 1
ATOM 1448 C C . ASP A 1 185 ? -4.407 4.504 15.660 1.00 95.25 185 ASP A C 1
ATOM 1450 O O . ASP A 1 185 ? -4.951 4.633 14.566 1.00 95.25 185 ASP A O 1
ATOM 1454 N N . ALA A 1 186 ? -3.173 4.026 15.775 1.00 97.06 186 ALA A N 1
ATOM 1455 C CA . ALA A 1 186 ? -2.314 3.654 14.654 1.00 97.06 186 ALA A CA 1
ATOM 1456 C C . ALA A 1 186 ? -2.242 2.139 14.417 1.00 97.06 186 ALA A C 1
ATOM 1458 O O . ALA A 1 186 ? -1.450 1.685 13.590 1.00 97.06 186 ALA A O 1
ATOM 1459 N N . SER A 1 187 ? -3.034 1.340 15.138 1.00 96.06 187 SER A N 1
ATOM 1460 C CA . SER A 1 187 ? -2.969 -0.112 15.014 1.00 96.06 187 SER A CA 1
ATOM 1461 C C . SER A 1 187 ? -3.553 -0.581 13.679 1.00 96.06 187 SER A C 1
ATOM 1463 O O . SER A 1 187 ? -4.681 -0.256 13.300 1.00 96.06 187 SER A O 1
ATOM 1465 N N . VAL A 1 188 ? -2.782 -1.372 12.941 1.00 96.50 188 VAL A N 1
ATOM 1466 C CA . VAL A 1 188 ? -3.177 -1.882 11.625 1.00 96.50 188 VAL A CA 1
ATOM 1467 C C . VAL A 1 188 ? -2.784 -3.337 11.476 1.00 96.50 188 VAL A C 1
ATOM 1469 O O . VAL A 1 188 ? -1.832 -3.804 12.093 1.00 96.50 188 VAL A O 1
ATOM 1472 N N . PHE A 1 189 ? -3.496 -4.068 10.635 1.00 95.12 189 PHE A N 1
ATOM 1473 C CA . PHE A 1 189 ? -3.120 -5.399 10.204 1.00 95.12 189 PHE A CA 1
ATOM 1474 C C . PHE A 1 189 ? -3.415 -5.588 8.721 1.00 95.12 189 PHE A C 1
ATOM 1476 O O . PHE A 1 189 ? -4.150 -4.815 8.102 1.00 95.12 189 PHE A O 1
ATOM 1483 N N . LEU A 1 190 ? -2.815 -6.620 8.147 1.00 95.44 190 LEU A N 1
ATOM 1484 C CA . LEU A 1 190 ? -2.980 -6.981 6.748 1.00 95.44 190 LEU A CA 1
ATOM 1485 C C . LEU A 1 190 ? -2.815 -8.481 6.549 1.00 95.44 190 LEU A C 1
ATOM 1487 O O . LEU A 1 190 ? -2.303 -9.188 7.422 1.00 95.44 190 LEU A O 1
ATOM 1491 N N . HIS A 1 191 ? -3.261 -8.942 5.387 1.00 92.94 191 HIS A N 1
ATOM 1492 C CA . HIS A 1 191 ? -2.987 -10.278 4.876 1.00 92.94 191 HIS A CA 1
ATOM 1493 C C . HIS A 1 191 ? -1.854 -10.193 3.853 1.00 92.94 191 HIS A C 1
ATOM 1495 O O . HIS A 1 191 ? -1.947 -9.427 2.899 1.00 92.94 191 HIS A O 1
ATOM 1501 N N . ALA A 1 192 ? -0.796 -10.966 4.061 1.00 94.19 192 ALA A N 1
ATOM 1502 C CA . ALA A 1 192 ? 0.233 -11.222 3.071 1.00 94.19 192 ALA A CA 1
ATOM 1503 C C . ALA A 1 192 ? -0.216 -12.415 2.224 1.00 94.19 192 ALA A C 1
ATOM 1505 O O . ALA A 1 192 ? -0.219 -13.549 2.704 1.00 94.19 192 ALA A O 1
ATOM 1506 N N . ASP A 1 193 ? -0.622 -12.148 0.983 1.00 93.31 193 ASP A N 1
ATOM 1507 C CA . ASP A 1 193 ? -1.058 -13.197 0.064 1.00 93.31 193 ASP A CA 1
ATOM 1508 C C . ASP A 1 193 ? 0.086 -14.210 -0.155 1.00 93.31 193 ASP A C 1
ATOM 1510 O O . ASP A 1 193 ? 1.198 -13.793 -0.502 1.00 93.31 193 ASP A O 1
ATOM 1514 N N . PRO A 1 194 ? -0.142 -15.524 0.032 1.00 92.50 194 PRO A N 1
ATOM 1515 C CA . PRO A 1 194 ? 0.894 -16.538 -0.163 1.00 92.50 194 PRO A CA 1
ATOM 1516 C C . PRO A 1 194 ? 1.515 -16.507 -1.568 1.00 92.50 194 PRO A C 1
ATOM 1518 O O . PRO A 1 194 ? 2.675 -16.886 -1.717 1.00 92.50 194 PRO A O 1
ATOM 1521 N N . LYS A 1 195 ? 0.808 -15.979 -2.578 1.00 94.75 195 LYS A N 1
ATOM 1522 C CA . LYS A 1 195 ? 1.332 -15.765 -3.938 1.00 94.75 195 LYS A CA 1
ATOM 1523 C C . LYS A 1 195 ? 2.478 -14.758 -4.008 1.00 94.75 195 LYS A C 1
ATOM 1525 O O . LYS A 1 195 ? 3.246 -14.774 -4.960 1.00 94.75 195 LYS A O 1
ATOM 1530 N N . GLY A 1 196 ? 2.625 -13.877 -3.021 1.00 93.62 196 GLY A N 1
ATOM 1531 C CA . GLY A 1 196 ? 3.780 -12.980 -2.930 1.00 93.62 196 GLY A CA 1
ATOM 1532 C C . GLY A 1 196 ? 5.018 -13.638 -2.325 1.00 93.62 196 GLY A C 1
ATOM 1533 O O . GLY A 1 196 ? 6.083 -13.017 -2.281 1.00 93.62 196 GLY A O 1
ATOM 1534 N N . GLY A 1 197 ? 4.884 -14.880 -1.855 1.00 92.44 197 GLY A N 1
ATOM 1535 C CA . GLY A 1 197 ? 5.980 -15.674 -1.334 1.00 92.44 197 GLY A CA 1
ATOM 1536 C C . GLY A 1 197 ? 6.681 -15.037 -0.134 1.00 92.44 197 GLY A C 1
ATOM 1537 O O . GLY A 1 197 ? 6.156 -14.177 0.582 1.00 92.44 197 GLY A O 1
ATOM 1538 N N . ARG A 1 198 ? 7.925 -15.468 0.075 1.00 90.69 198 ARG A N 1
ATOM 1539 C CA . ARG A 1 198 ? 8.772 -15.029 1.189 1.00 90.69 198 ARG A CA 1
ATOM 1540 C C . ARG A 1 198 ? 9.058 -13.523 1.181 1.00 90.69 198 ARG A C 1
ATOM 1542 O O . ARG A 1 198 ? 9.154 -12.913 2.244 1.00 90.69 198 ARG A O 1
ATOM 1549 N N . LYS A 1 199 ? 9.112 -12.906 -0.002 1.00 92.50 199 LYS A N 1
ATOM 1550 C CA . LYS A 1 199 ? 9.344 -11.465 -0.183 1.00 92.50 199 LYS A CA 1
ATOM 1551 C C . LYS A 1 199 ? 8.355 -10.612 0.612 1.00 92.50 199 LYS A C 1
ATOM 1553 O O . LYS A 1 199 ? 8.754 -9.597 1.177 1.00 92.50 199 LYS A O 1
ATOM 1558 N N . LEU A 1 200 ? 7.086 -11.022 0.702 1.00 94.31 200 LEU A N 1
ATOM 1559 C CA . LEU A 1 200 ? 6.102 -10.306 1.519 1.00 94.31 200 LEU A CA 1
ATOM 1560 C C . LEU A 1 200 ? 6.355 -10.469 3.020 1.00 94.31 200 LEU A C 1
ATOM 1562 O O . LEU A 1 200 ? 6.186 -9.508 3.766 1.00 94.31 200 LEU A O 1
ATOM 1566 N N . ILE A 1 201 ? 6.799 -11.646 3.467 1.00 92.94 201 ILE A N 1
ATOM 1567 C CA . ILE A 1 201 ? 7.152 -11.880 4.874 1.00 92.94 201 ILE A CA 1
ATOM 1568 C C . ILE A 1 201 ? 8.303 -10.963 5.290 1.00 92.94 201 ILE A C 1
ATOM 1570 O O . ILE A 1 201 ? 8.204 -10.290 6.314 1.00 92.94 201 ILE A O 1
ATOM 1574 N N . GLU A 1 202 ? 9.363 -10.906 4.485 1.00 93.69 202 GLU A N 1
ATOM 1575 C CA . GLU A 1 202 ? 10.525 -10.043 4.730 1.00 93.69 202 GLU A CA 1
ATOM 1576 C C . GLU A 1 202 ? 10.135 -8.563 4.647 1.00 93.69 202 GLU A C 1
ATOM 1578 O O . GLU A 1 202 ? 10.497 -7.754 5.502 1.00 93.69 202 GLU A O 1
ATOM 1583 N N . PHE A 1 203 ? 9.323 -8.193 3.655 1.00 96.31 203 PHE A N 1
ATOM 1584 C CA . PHE A 1 203 ? 8.856 -6.821 3.504 1.00 96.31 203 PHE A CA 1
ATOM 1585 C C . PHE A 1 203 ? 8.034 -6.346 4.712 1.00 96.31 203 PHE A C 1
ATOM 1587 O O . PHE A 1 203 ? 8.341 -5.299 5.287 1.00 96.31 203 PHE A O 1
ATOM 1594 N N . TYR A 1 204 ? 7.010 -7.093 5.129 1.00 97.56 204 TYR A N 1
ATOM 1595 C CA . TYR A 1 204 ? 6.163 -6.678 6.247 1.00 97.56 204 TYR A CA 1
ATOM 1596 C C . TYR A 1 204 ? 6.868 -6.842 7.596 1.00 97.56 204 TYR A C 1
ATOM 1598 O O . TYR A 1 204 ? 6.801 -5.940 8.430 1.00 97.56 204 TYR A O 1
ATOM 1606 N N . GLY A 1 205 ? 7.567 -7.956 7.809 1.00 96.19 205 GLY A N 1
ATOM 1607 C CA . GLY A 1 205 ? 8.259 -8.242 9.061 1.00 96.19 205 GLY A CA 1
ATOM 1608 C C . GLY A 1 205 ? 9.471 -7.346 9.287 1.00 96.19 205 GLY A C 1
ATOM 1609 O O . GLY A 1 205 ? 9.545 -6.640 10.288 1.00 96.19 205 GLY A O 1
ATOM 1610 N N . GLU A 1 206 ? 10.408 -7.340 8.344 1.00 95.12 206 GLU A N 1
ATOM 1611 C CA . GLU A 1 206 ? 11.730 -6.739 8.543 1.00 95.12 206 GLU A CA 1
ATOM 1612 C C . GLU A 1 206 ? 11.768 -5.277 8.096 1.00 95.12 206 GLU A C 1
ATOM 1614 O O . GLU A 1 206 ? 12.318 -4.427 8.794 1.00 95.12 206 GLU A O 1
ATOM 1619 N N . ARG A 1 207 ? 11.153 -4.950 6.951 1.00 95.50 207 ARG A N 1
ATOM 1620 C CA . ARG A 1 207 ? 11.210 -3.579 6.402 1.00 95.50 207 ARG A CA 1
ATOM 1621 C C . ARG A 1 207 ? 10.132 -2.656 6.952 1.00 95.50 207 ARG A C 1
ATOM 1623 O O . ARG A 1 207 ? 10.345 -1.443 6.993 1.00 95.50 207 ARG A O 1
ATOM 1630 N N . CYS A 1 208 ? 8.983 -3.208 7.336 1.00 97.69 208 CYS A N 1
ATOM 1631 C CA . CYS A 1 208 ? 7.911 -2.440 7.963 1.00 97.69 208 CYS A CA 1
ATOM 1632 C C . CYS A 1 208 ? 7.894 -2.591 9.489 1.00 97.69 208 CYS A C 1
ATOM 1634 O O . CYS A 1 208 ? 7.349 -1.721 10.155 1.00 97.69 208 CYS A O 1
ATOM 1636 N N . GLY A 1 209 ? 8.509 -3.631 10.061 1.00 97.00 209 GLY A N 1
ATOM 1637 C CA . GLY A 1 209 ? 8.492 -3.860 11.510 1.00 97.00 209 GLY A CA 1
ATOM 1638 C C . GLY A 1 209 ? 7.155 -4.404 12.023 1.00 97.00 209 GLY A C 1
ATOM 1639 O O . GLY A 1 209 ? 6.794 -4.160 13.172 1.00 97.00 209 GLY A O 1
ATOM 1640 N N . MET A 1 210 ? 6.386 -5.095 11.174 1.00 97.06 210 MET A N 1
ATOM 1641 C CA . MET A 1 210 ? 5.118 -5.711 11.570 1.00 97.06 210 MET A CA 1
ATOM 1642 C C . MET A 1 210 ? 5.342 -7.063 12.246 1.00 97.06 210 MET A C 1
ATOM 1644 O O . MET A 1 210 ? 6.154 -7.880 11.816 1.00 97.06 210 MET A O 1
ATOM 1648 N N . THR A 1 211 ? 4.529 -7.363 13.251 1.00 94.69 211 THR A N 1
ATOM 1649 C CA . THR A 1 211 ? 4.539 -8.661 13.923 1.00 94.69 211 THR A CA 1
ATOM 1650 C C . THR A 1 211 ? 3.708 -9.671 13.135 1.00 94.69 211 THR A C 1
ATOM 1652 O O . THR A 1 211 ? 2.522 -9.457 12.879 1.00 94.69 211 THR A O 1
ATOM 1655 N N . ARG A 1 212 ? 4.316 -10.809 12.779 1.00 92.56 212 ARG A N 1
ATOM 1656 C CA . ARG A 1 212 ? 3.639 -11.929 12.104 1.00 92.56 212 ARG A CA 1
ATOM 1657 C C . ARG A 1 212 ? 2.735 -12.695 13.075 1.00 92.56 212 ARG A C 1
ATOM 1659 O O . ARG A 1 212 ? 3.164 -13.109 14.152 1.00 92.56 212 ARG A O 1
ATOM 1666 N N . ILE A 1 213 ? 1.495 -12.953 12.675 1.00 89.56 213 ILE A N 1
ATOM 1667 C CA . ILE A 1 213 ? 0.479 -13.633 13.487 1.00 89.56 213 ILE A CA 1
ATOM 1668 C C . ILE A 1 213 ? 0.552 -15.129 13.218 1.00 89.56 213 ILE A C 1
ATOM 1670 O O . ILE A 1 213 ? 0.085 -15.618 12.192 1.00 89.56 213 ILE A O 1
ATOM 1674 N N . ARG A 1 214 ? 1.136 -15.873 14.159 1.00 85.00 214 ARG A N 1
ATOM 1675 C CA . ARG A 1 214 ? 1.260 -17.334 14.046 1.00 85.00 214 ARG A CA 1
ATOM 1676 C C . ARG A 1 214 ? -0.027 -18.063 14.418 1.00 85.00 214 ARG A C 1
ATOM 1678 O O . ARG A 1 214 ? -0.398 -19.006 13.742 1.00 85.00 214 ARG A O 1
ATOM 1685 N N . ASN A 1 215 ? -0.729 -17.590 15.444 1.00 80.75 215 ASN A N 1
ATOM 1686 C CA . ASN A 1 215 ? -1.913 -18.257 15.986 1.00 80.75 215 ASN A CA 1
ATOM 1687 C C . ASN A 1 215 ? -3.094 -17.280 16.026 1.00 80.75 215 ASN A C 1
ATOM 1689 O O . ASN A 1 215 ? -3.345 -16.665 17.067 1.00 80.75 215 ASN A O 1
ATOM 1693 N N . PRO A 1 216 ? -3.793 -17.068 14.899 1.00 75.56 216 PRO A N 1
ATOM 1694 C CA . PRO A 1 216 ? -4.932 -16.165 14.875 1.00 75.56 216 PRO A CA 1
ATOM 1695 C C . PRO A 1 216 ? -6.072 -16.732 15.735 1.00 75.56 216 PRO A C 1
ATOM 1697 O O . PRO A 1 216 ? -6.484 -17.877 15.566 1.00 75.56 216 PRO A O 1
ATOM 1700 N N . LYS A 1 217 ? -6.578 -15.937 16.685 1.00 68.94 217 LYS A N 1
ATOM 1701 C CA . LYS A 1 217 ? -7.528 -16.413 17.708 1.00 68.94 217 LYS A CA 1
ATOM 1702 C C . LYS A 1 217 ? -8.984 -16.456 17.230 1.00 68.94 217 LYS A C 1
ATOM 1704 O O . LYS A 1 217 ? -9.805 -17.115 17.863 1.00 68.94 217 LYS A O 1
ATOM 1709 N N . ARG A 1 218 ? -9.339 -15.721 16.169 1.00 68.56 218 ARG A N 1
ATOM 1710 C CA . ARG A 1 218 ? -10.727 -15.556 15.689 1.00 68.56 218 ARG A CA 1
ATOM 1711 C C . ARG A 1 218 ? -10.814 -15.444 14.173 1.00 68.56 218 ARG A C 1
ATOM 1713 O O . ARG A 1 218 ? -9.849 -15.067 13.528 1.00 68.56 218 ARG A O 1
ATOM 1720 N N . TYR A 1 219 ? -11.996 -15.709 13.622 1.00 66.75 219 TYR A N 1
ATOM 1721 C CA . TYR A 1 219 ? -12.327 -15.447 12.219 1.00 66.75 219 TYR A CA 1
ATOM 1722 C C . TYR A 1 219 ? -12.184 -13.957 11.863 1.00 66.75 219 TYR A C 1
ATOM 1724 O O . TYR A 1 219 ? -12.521 -13.096 12.672 1.00 66.75 219 TYR A O 1
ATOM 1732 N N . ILE A 1 220 ? -11.729 -13.661 10.641 1.00 70.00 220 ILE A N 1
ATOM 1733 C CA . ILE A 1 220 ? -11.679 -12.286 10.098 1.00 70.00 220 ILE A CA 1
ATOM 1734 C C . ILE A 1 220 ? -13.071 -11.857 9.651 1.00 70.00 220 ILE A C 1
ATOM 1736 O O . ILE A 1 220 ? -13.511 -10.738 9.891 1.00 70.00 220 ILE A O 1
ATOM 1740 N N . SER A 1 221 ? -13.784 -12.781 9.018 1.00 66.81 221 SER A N 1
ATOM 1741 C CA . SER A 1 221 ? -15.191 -12.652 8.670 1.00 66.81 221 SER A CA 1
ATOM 1742 C C . SER A 1 221 ? -15.842 -14.036 8.749 1.00 66.81 221 SER A C 1
ATOM 1744 O O . SER A 1 221 ? -15.119 -15.037 8.757 1.00 66.81 221 SER A O 1
ATOM 1746 N N . PRO A 1 222 ? -17.184 -14.138 8.768 1.00 64.00 222 PRO A N 1
ATOM 1747 C CA . PRO A 1 222 ? -17.870 -15.433 8.778 1.00 64.00 222 PRO A CA 1
ATOM 1748 C C . PRO A 1 222 ? -17.410 -16.388 7.665 1.00 64.00 222 PRO A C 1
ATOM 1750 O O . PRO A 1 222 ? -17.424 -17.601 7.850 1.00 64.00 222 PRO A O 1
ATOM 1753 N N . CYS A 1 223 ? -16.948 -15.841 6.536 1.00 65.94 223 CYS A N 1
ATOM 1754 C CA . CYS A 1 223 ? -16.521 -16.604 5.364 1.00 65.94 223 CYS A CA 1
ATOM 1755 C C . CYS A 1 223 ? -14.994 -16.705 5.212 1.00 65.94 223 CYS A C 1
ATOM 1757 O O . CYS A 1 223 ? -14.527 -17.328 4.264 1.00 65.94 223 CYS A O 1
ATOM 1759 N N . ARG A 1 224 ? -14.200 -16.087 6.099 1.00 70.50 224 ARG A N 1
ATOM 1760 C CA . ARG A 1 224 ? -12.735 -16.058 5.985 1.00 70.50 224 ARG A CA 1
ATOM 1761 C C . ARG A 1 224 ? -12.072 -16.502 7.280 1.00 70.50 224 ARG A C 1
ATOM 1763 O O . ARG A 1 224 ? -12.028 -15.767 8.273 1.00 70.50 224 ARG A O 1
ATOM 1770 N N . ARG A 1 225 ? -11.505 -17.708 7.236 1.00 71.00 225 ARG A N 1
ATOM 1771 C CA . ARG A 1 225 ? -10.616 -18.211 8.284 1.00 71.00 225 ARG A CA 1
ATOM 1772 C C . ARG A 1 225 ? -9.232 -17.585 8.097 1.00 71.00 225 ARG A C 1
ATOM 1774 O O . ARG A 1 225 ? -8.724 -17.605 6.977 1.00 71.00 225 ARG A O 1
ATOM 1781 N N . PRO A 1 226 ? -8.625 -17.003 9.137 1.00 74.19 226 PRO A N 1
ATOM 1782 C CA . P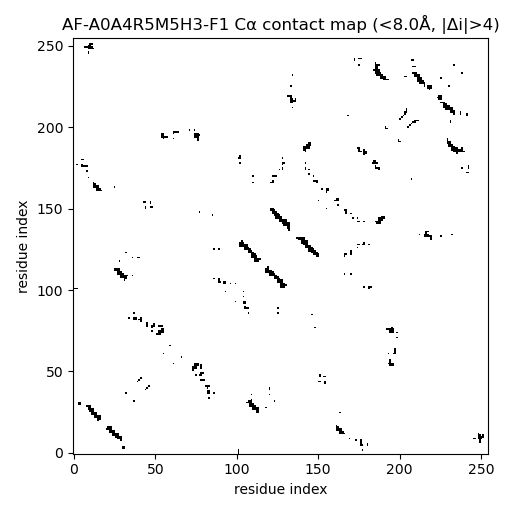RO A 1 226 ? -7.233 -16.597 9.052 1.00 74.19 226 PRO A CA 1
ATOM 1783 C C . PRO A 1 226 ? -6.341 -17.836 8.993 1.00 74.19 226 PRO A C 1
ATOM 1785 O O . PRO A 1 226 ? -6.449 -18.730 9.832 1.00 74.19 226 PRO A O 1
ATOM 1788 N N . MET A 1 227 ? -5.451 -17.867 8.011 1.00 79.31 227 MET A N 1
ATOM 1789 C CA . MET A 1 227 ? -4.397 -18.865 7.931 1.00 79.31 227 MET A CA 1
ATOM 1790 C C . MET A 1 227 ? -3.222 -18.443 8.829 1.00 79.31 227 MET A C 1
ATOM 1792 O O . MET A 1 227 ? -2.805 -17.277 8.784 1.00 79.31 227 MET A O 1
ATOM 1796 N N . PRO A 1 228 ? -2.697 -19.353 9.667 1.00 79.75 228 PRO A N 1
ATOM 1797 C CA . PRO A 1 228 ? -1.470 -19.142 10.429 1.00 79.75 228 PRO A CA 1
ATOM 1798 C C . PRO A 1 228 ? -0.331 -18.588 9.570 1.00 79.75 228 PRO A C 1
ATOM 1800 O O . PRO A 1 228 ? -0.023 -19.125 8.513 1.00 79.75 228 PRO A O 1
ATOM 1803 N N . GLY A 1 229 ? 0.317 -17.517 10.029 1.00 81.00 229 GLY A N 1
ATOM 1804 C CA . GLY A 1 229 ? 1.509 -16.974 9.380 1.00 81.00 229 GLY A CA 1
ATOM 1805 C C . GLY A 1 229 ? 1.257 -16.111 8.140 1.00 81.00 229 GLY A C 1
ATOM 1806 O O . GLY A 1 229 ? 2.217 -15.561 7.611 1.00 81.00 229 GLY A O 1
ATOM 1807 N N . GLU A 1 230 ? 0.018 -15.925 7.696 1.00 89.06 230 GLU A N 1
ATOM 1808 C CA . GLU A 1 230 ? -0.283 -15.062 6.542 1.00 89.06 230 GLU A CA 1
ATOM 1809 C C . GLU A 1 230 ? -0.712 -13.646 6.944 1.00 89.06 230 GLU A C 1
ATOM 1811 O O . GLU A 1 230 ? -0.987 -12.813 6.091 1.00 89.06 230 GLU A O 1
ATOM 1816 N N . TYR A 1 231 ? -0.800 -13.343 8.238 1.00 91.81 231 TYR A N 1
ATOM 1817 C CA . TYR A 1 231 ? -1.234 -12.030 8.712 1.00 91.81 231 TYR A CA 1
ATOM 1818 C C . TYR A 1 231 ? -0.126 -11.327 9.476 1.00 91.81 231 TYR A C 1
ATOM 1820 O O . TYR A 1 231 ? 0.635 -11.952 10.216 1.00 91.81 231 TYR A O 1
ATOM 1828 N N . PHE A 1 232 ? -0.082 -10.010 9.323 1.00 94.50 232 PHE A N 1
ATOM 1829 C CA . PHE A 1 232 ? 0.881 -9.129 9.970 1.00 94.50 232 PHE A CA 1
ATOM 1830 C C . PHE A 1 232 ? 0.136 -7.988 10.640 1.00 94.50 232 PHE A C 1
ATOM 1832 O O . PHE A 1 232 ? -0.856 -7.511 10.092 1.00 94.50 232 PHE A O 1
ATOM 1839 N N . TYR A 1 233 ? 0.600 -7.540 11.804 1.00 94.81 233 TYR A N 1
ATOM 1840 C CA . TYR A 1 233 ? 0.009 -6.397 12.493 1.00 94.81 233 TYR A CA 1
ATOM 1841 C C . TYR A 1 233 ? 1.047 -5.473 13.124 1.00 94.81 233 TYR A C 1
ATOM 1843 O O . TYR A 1 233 ? 2.162 -5.879 13.442 1.00 94.81 233 TYR A O 1
ATOM 1851 N N . MET A 1 234 ? 0.635 -4.230 13.337 1.00 96.06 234 MET A N 1
ATOM 1852 C CA . MET A 1 234 ? 1.246 -3.278 14.253 1.00 96.06 234 MET A CA 1
ATOM 1853 C C . MET A 1 234 ? 0.202 -2.893 15.296 1.00 96.06 234 MET A C 1
ATOM 1855 O O . MET A 1 234 ? -0.964 -2.670 14.959 1.00 96.06 234 MET A O 1
ATOM 1859 N N . ASP A 1 235 ? 0.607 -2.816 16.558 1.00 94.94 235 ASP A N 1
ATOM 1860 C CA . ASP A 1 235 ? -0.179 -2.106 17.565 1.00 94.94 235 ASP A CA 1
ATOM 1861 C C . ASP A 1 235 ? -0.041 -0.581 17.387 1.00 94.94 235 ASP A C 1
ATOM 1863 O O . ASP A 1 235 ? 0.656 -0.105 16.487 1.00 94.94 235 ASP A O 1
ATOM 1867 N N . ASP A 1 236 ? -0.738 0.197 18.219 1.00 95.88 236 ASP A N 1
ATOM 1868 C CA . ASP A 1 236 ? -0.703 1.664 18.152 1.00 95.88 236 ASP A CA 1
ATOM 1869 C C . ASP A 1 236 ? 0.727 2.212 18.279 1.00 95.88 236 ASP A C 1
ATOM 1871 O O . ASP A 1 236 ? 1.143 3.088 17.519 1.00 95.88 236 ASP A O 1
ATOM 1875 N N . GLN A 1 237 ? 1.521 1.655 19.195 1.00 97.25 237 GLN A N 1
ATOM 1876 C CA . GLN A 1 237 ? 2.874 2.134 19.436 1.00 97.25 237 GLN A CA 1
ATOM 1877 C C . GLN A 1 237 ? 3.790 1.858 18.236 1.00 97.25 237 GLN A C 1
ATOM 1879 O O . GLN A 1 237 ? 4.503 2.761 17.788 1.00 97.25 237 GLN A O 1
ATOM 1884 N N . ALA A 1 238 ? 3.769 0.636 17.701 1.00 97.62 238 ALA A N 1
ATOM 1885 C CA . ALA A 1 238 ? 4.537 0.258 16.521 1.00 97.62 238 ALA A CA 1
ATOM 1886 C C . ALA A 1 238 ? 4.099 1.056 15.282 1.00 97.62 238 ALA A C 1
ATOM 1888 O O . ALA A 1 238 ? 4.956 1.573 14.565 1.00 97.62 238 ALA A O 1
ATOM 1889 N N . GLY A 1 239 ? 2.789 1.245 15.082 1.00 98.12 239 GLY A N 1
ATOM 1890 C CA . GLY A 1 239 ? 2.241 2.036 13.977 1.00 98.12 239 GLY A CA 1
ATOM 1891 C C . GLY A 1 239 ? 2.706 3.494 14.010 1.00 98.12 239 GLY A C 1
ATOM 1892 O O . GLY A 1 239 ? 3.177 4.020 13.002 1.00 98.12 239 GLY A O 1
ATOM 1893 N N . ARG A 1 240 ? 2.678 4.140 15.185 1.00 98.38 240 ARG A N 1
ATOM 1894 C CA . ARG A 1 240 ? 3.199 5.510 15.356 1.00 98.38 240 ARG A CA 1
ATOM 1895 C C . ARG A 1 240 ? 4.694 5.600 15.067 1.00 98.38 240 ARG A C 1
ATOM 1897 O O . ARG A 1 240 ? 5.113 6.523 14.371 1.00 98.38 240 ARG A O 1
ATOM 1904 N N . ARG A 1 241 ? 5.494 4.649 15.567 1.00 98.25 241 ARG A N 1
ATOM 1905 C CA . ARG A 1 241 ? 6.940 4.603 15.283 1.00 98.25 241 ARG A CA 1
ATOM 1906 C C . ARG A 1 241 ? 7.208 4.439 13.791 1.00 98.25 241 ARG A C 1
ATOM 1908 O O . ARG A 1 241 ? 8.062 5.141 13.263 1.00 98.25 241 ARG A O 1
ATOM 1915 N N . PHE A 1 242 ? 6.467 3.562 13.113 1.00 98.25 242 PHE A N 1
ATOM 1916 C CA . PHE A 1 242 ? 6.581 3.381 11.668 1.00 98.25 242 PHE A CA 1
ATOM 1917 C C . PHE A 1 242 ? 6.301 4.693 10.922 1.00 98.25 242 PHE A C 1
ATOM 1919 O O . PHE A 1 242 ? 7.133 5.137 10.129 1.00 98.25 242 PHE A O 1
ATOM 1926 N N . CYS A 1 243 ? 5.188 5.364 11.228 1.00 97.81 243 CYS A N 1
ATOM 1927 C CA . CYS A 1 243 ? 4.835 6.644 10.611 1.00 97.81 243 CYS A CA 1
ATOM 1928 C C . CYS A 1 243 ? 5.867 7.749 10.858 1.00 97.81 243 CYS A C 1
ATOM 1930 O O . CYS A 1 243 ? 6.121 8.546 9.953 1.00 97.81 243 CYS A O 1
ATOM 1932 N N . ALA A 1 244 ? 6.471 7.781 12.050 1.00 96.94 244 ALA A N 1
ATOM 1933 C CA . ALA A 1 244 ? 7.495 8.758 12.410 1.00 96.94 244 ALA A CA 1
ATOM 1934 C C . ALA A 1 244 ? 8.752 8.642 11.532 1.00 96.94 244 ALA A C 1
ATOM 1936 O O . ALA A 1 244 ? 9.405 9.647 11.274 1.00 96.94 244 ALA A O 1
ATOM 1937 N N . THR A 1 245 ? 9.051 7.458 10.975 1.00 96.19 245 THR A N 1
ATOM 1938 C CA . THR A 1 245 ? 10.159 7.289 10.008 1.00 96.19 245 THR A CA 1
ATOM 1939 C C . THR A 1 245 ? 9.953 8.052 8.694 1.00 96.19 245 THR A C 1
ATOM 1941 O O . THR A 1 245 ? 10.862 8.122 7.867 1.00 96.19 245 THR A O 1
ATOM 1944 N N . HIS A 1 246 ? 8.758 8.609 8.482 1.00 94.69 246 HIS A N 1
ATOM 1945 C CA . HIS A 1 246 ? 8.393 9.352 7.287 1.00 94.69 246 HIS A CA 1
ATOM 1946 C C . HIS A 1 246 ? 8.088 10.837 7.553 1.00 94.69 246 HIS A C 1
ATOM 1948 O O . HIS A 1 246 ? 7.703 11.540 6.617 1.00 94.69 246 HIS A O 1
ATOM 1954 N N . ASP A 1 247 ? 8.245 11.331 8.785 1.00 93.75 247 ASP A N 1
ATOM 1955 C CA . ASP A 1 247 ? 7.804 12.682 9.158 1.00 93.75 247 ASP A CA 1
ATOM 1956 C C . ASP A 1 247 ? 8.537 13.796 8.392 1.00 93.75 247 ASP A C 1
ATOM 1958 O O . ASP A 1 247 ? 7.882 14.735 7.932 1.00 93.75 247 ASP A O 1
ATOM 1962 N N . ASP A 1 248 ? 9.830 13.624 8.104 1.00 92.69 248 ASP A N 1
ATOM 1963 C CA . ASP A 1 248 ? 10.624 14.562 7.291 1.00 92.69 248 ASP A CA 1
ATOM 1964 C C . ASP A 1 248 ? 10.083 14.740 5.860 1.00 92.69 248 ASP A C 1
ATOM 1966 O O . ASP A 1 248 ? 10.390 15.719 5.186 1.00 92.69 248 ASP A O 1
ATOM 1970 N N . ARG A 1 249 ? 9.255 13.801 5.380 1.00 91.81 249 ARG A N 1
ATOM 1971 C CA . ARG A 1 249 ? 8.677 13.796 4.022 1.00 91.81 249 ARG A CA 1
ATOM 1972 C C . ARG A 1 249 ? 7.247 14.328 3.965 1.00 91.81 249 ARG A C 1
ATOM 1974 O O . ARG A 1 249 ? 6.607 14.288 2.910 1.00 91.81 249 ARG A O 1
ATOM 1981 N N . ARG A 1 250 ? 6.700 14.771 5.098 1.00 91.38 250 ARG A N 1
ATOM 1982 C CA . ARG A 1 250 ? 5.362 15.388 5.186 1.00 91.38 250 ARG A CA 1
ATOM 1983 C C . ARG A 1 250 ? 5.409 16.903 5.055 1.00 91.38 250 ARG A C 1
ATOM 1985 O O . ARG A 1 250 ? 4.394 17.514 4.730 1.00 91.38 250 ARG A O 1
ATOM 1992 N N . LEU A 1 251 ? 6.569 17.491 5.322 1.00 75.56 251 LEU A N 1
ATOM 1993 C CA . LEU A 1 251 ? 6.825 18.914 5.177 1.00 75.56 251 LEU A CA 1
ATOM 1994 C C . LEU A 1 251 ? 7.321 19.168 3.750 1.00 75.56 251 LEU A C 1
ATOM 1996 O O . LEU A 1 251 ? 8.233 18.494 3.275 1.00 75.56 251 LEU A O 1
ATOM 2000 N N . VAL A 1 252 ? 6.703 20.117 3.050 1.00 59.12 252 VAL A N 1
ATOM 2001 C CA . VAL A 1 252 ? 7.334 20.711 1.869 1.00 59.12 252 VAL A CA 1
ATOM 2002 C C . VAL A 1 252 ? 8.257 21.783 2.426 1.00 59.12 252 VAL A C 1
ATOM 2004 O O . VAL A 1 252 ? 7.777 22.721 3.058 1.00 59.12 252 VAL A O 1
ATOM 2007 N N . TRP A 1 253 ? 9.567 21.623 2.258 1.00 47.47 253 TRP A N 1
ATOM 2008 C CA . TRP A 1 253 ? 10.473 22.753 2.419 1.00 47.47 253 TRP A CA 1
ATOM 2009 C C . TRP A 1 253 ? 10.151 23.705 1.267 1.00 47.47 253 TRP A C 1
ATOM 2011 O O . TRP A 1 253 ? 10.486 23.417 0.120 1.00 47.47 253 TRP A O 1
ATOM 2021 N N . GLU A 1 254 ? 9.405 24.773 1.543 1.00 39.22 254 GLU A N 1
ATOM 2022 C CA . GLU A 1 254 ? 9.355 25.925 0.646 1.00 39.22 254 GLU A CA 1
ATOM 2023 C C . GLU A 1 254 ? 10.760 26.539 0.674 1.00 39.22 254 GLU A C 1
ATOM 2025 O O . GLU A 1 254 ? 11.123 27.235 1.621 1.00 39.22 254 GLU A O 1
ATOM 2030 N N . SER A 1 255 ? 11.593 26.148 -0.294 1.00 37.88 255 SER A N 1
ATOM 2031 C CA . SER A 1 255 ? 12.879 26.785 -0.590 1.00 37.88 255 SER A CA 1
ATOM 2032 C C . SER A 1 255 ? 12.679 27.954 -1.537 1.00 37.88 255 SER A C 1
ATOM 2034 O O . SER A 1 255 ? 12.011 27.708 -2.571 1.00 37.88 255 SER A O 1
#